Protein AF-A0A7T5E381-F1 (afdb_monomer)

Solvent-accessible surface area (backbone atoms only — not comparable to full-atom values): 17431 Å² total; per-residue (Å²): 130,58,70,53,74,48,52,65,58,54,43,53,50,44,43,72,66,64,37,76,41,67,23,26,22,63,41,64,98,59,86,49,73,69,49,48,51,51,31,52,52,52,51,50,42,52,73,71,49,26,50,56,87,49,67,78,71,73,41,69,38,49,55,35,64,54,72,70,40,77,70,39,21,20,35,43,24,37,29,37,55,45,34,63,93,70,72,76,58,82,55,88,62,28,27,32,54,26,68,84,42,29,14,43,25,55,62,63,59,48,50,58,44,48,49,53,51,46,56,49,52,40,50,47,13,40,73,27,75,47,76,52,57,74,52,69,40,50,87,83,44,56,66,54,62,61,60,48,29,19,45,6,32,54,17,20,70,32,50,73,61,43,47,34,27,88,64,39,11,55,40,49,48,63,36,41,35,40,22,43,50,76,48,72,56,46,64,54,44,75,76,83,58,81,90,67,51,56,31,47,76,62,32,78,55,48,18,42,73,45,83,54,39,66,33,37,79,43,26,60,32,39,55,36,48,64,56,81,62,88,66,78,55,82,86,43,48,86,55,42,86,44,38,35,32,32,64,49,63,46,53,68,58,27,66,52,37,72,74,30,50,49,72,42,87,52,71,61,43,50,61,42,76,76,43,52,55,32,48,25,70,57,44,40,66,57,48,68,69,58,47,57,62,75,41,57,69,23,53,55,62,71,39,48,70,68,54,42,19,40,38,23,42,47,46,53,64,66,68,50,77,79,80,132

Radius of gyration: 20.58 Å; Cα contacts (8 Å, |Δi|>4): 617; chains: 1; bounding box: 48×37×79 Å

Sequence (324 aa):
MNVPPNRQQVTDYALGLGFHRVGIAAVEASPSDTEQTAADHLQQWIKEGYQADMAWMDSPKRQNVRQVLPGVRSIICVALNYYTPHPQPTDPAQGKISRYARGRDYHRVLHKRLKALSDWLEQEAQAAGHPVQVRYYADTGPVQDKFWAQQAGLGWLAKNGNVITRQYGSWVFLGELLTTLELEPDRPHPNHCGTCTRCLDACPTGAITQPYVVDANRCIAYHTIENRADTLPDTIVPHLKNWVAGCDICQEVCPWNIRFAQPTDVAEFQPYPHHLSPSLADLAQISEAEWDERFRASALRRIKPAMWRRNAQAILQNGEPSSP

Secondary structure (DSSP, 8-state):
-PPPPPHHHHHHHHHHTT-SEEEEEE--SS--HHHHHHHHHHHHHHHTTTTTT-GGGG-GGGT-GGGTSTT--EEEEEEEE----PPPP--TTB-EE-GGGSSS-HHHHHHHHHHHHHHHHHHHHHHTT----EEEESSSSSS-HHHHHHHTTS-EE-TTS-EEBTTTBT-EEEEEEEESS--PPPPPPPP--TT--HHHHH-TT--EEETTEE-GGG-HHHHHHT--SSS--TTTGGG-TTEEE---HHHHT-HHHHHH------GGGSPPHHHHS-BHHHHHH--HHHHHHHTTTSGGGGS-HHHHHHHHHHHHHHHSPPP-

Nearest PDB structures (foldseek):
  5d08-assembly2_B  TM=9.065E-01  e=1.158E-26  Bacillus subtilis subsp. subtilis str. 168
  5d0b-assembly2_B  TM=9.169E-01  e=5.629E-26  Bacillus subtilis subsp. subtilis str. 168
  5t8y-assembly2_B  TM=8.896E-01  e=6.028E-25  Bacillus subtilis subsp. subtilis str. 168
  5d6s-assembly5_E  TM=9.001E-01  e=4.927E-23  Streptococcus thermophilus
  8q4h-assembly1_B  TM=4.364E-01  e=9.821E-08  Desulfitobacterium hafniense TCE1

pLDDT: mean 96.05, std 7.42, range [33.69, 98.88]

Structure (mmCIF, N/CA/C/O backbone):
data_AF-A0A7T5E381-F1
#
_entry.id   AF-A0A7T5E381-F1
#
loop_
_atom_site.group_PDB
_atom_site.id
_atom_site.type_symbol
_atom_site.label_atom_id
_atom_site.label_alt_id
_atom_site.label_comp_id
_atom_site.label_asym_id
_atom_site.label_entity_id
_atom_site.label_seq_id
_atom_site.pdbx_PDB_ins_code
_atom_site.Cartn_x
_atom_site.Cartn_y
_atom_site.Cartn_z
_atom_site.occupancy
_atom_site.B_iso_or_equiv
_atom_site.auth_seq_id
_atom_site.auth_comp_id
_atom_site.auth_asym_id
_atom_site.auth_atom_id
_atom_site.pdbx_PDB_model_num
ATOM 1 N N . MET A 1 1 ? -11.343 4.623 39.499 1.00 56.97 1 MET A N 1
ATOM 2 C CA . MET A 1 1 ? -11.477 3.481 38.574 1.00 56.97 1 MET A CA 1
ATOM 3 C C . MET A 1 1 ? -10.692 3.849 37.336 1.00 56.97 1 MET A C 1
ATOM 5 O O . MET A 1 1 ? -10.956 4.915 36.795 1.00 56.97 1 MET A O 1
ATOM 9 N N . ASN A 1 2 ? -9.675 3.066 36.978 1.00 78.25 2 ASN A N 1
ATOM 10 C CA . ASN A 1 2 ? -8.929 3.310 35.746 1.00 78.25 2 ASN A CA 1
ATOM 11 C C . ASN A 1 2 ? -9.885 3.090 34.568 1.00 78.25 2 ASN A C 1
ATOM 13 O O . ASN A 1 2 ? -10.608 2.099 34.542 1.00 78.25 2 ASN A O 1
ATOM 17 N N . VAL A 1 3 ? -9.948 4.056 33.660 1.00 88.88 3 VAL A N 1
ATOM 18 C CA . VAL A 1 3 ? -10.758 3.991 32.438 1.00 88.88 3 VAL A CA 1
ATOM 19 C C . VAL A 1 3 ? -9.860 3.404 31.344 1.00 88.88 3 VAL A C 1
ATOM 21 O O . VAL A 1 3 ? -8.672 3.740 31.338 1.00 88.88 3 VAL A O 1
ATOM 24 N N . PRO A 1 4 ? -10.359 2.525 30.452 1.00 93.69 4 PRO A N 1
ATOM 25 C CA . PRO A 1 4 ? -9.553 2.036 29.334 1.00 93.69 4 PRO A CA 1
ATOM 26 C C . PRO A 1 4 ? -9.059 3.197 28.449 1.00 93.69 4 PRO A C 1
ATOM 28 O O . PRO A 1 4 ? -9.661 4.277 28.473 1.00 93.69 4 PRO A O 1
ATOM 31 N N . PRO A 1 5 ? -7.991 2.990 27.651 1.00 96.38 5 PRO A N 1
ATOM 32 C CA . PRO A 1 5 ? -7.461 4.022 26.767 1.00 96.38 5 PRO A CA 1
ATOM 33 C C . PRO A 1 5 ? -8.536 4.644 25.882 1.00 96.38 5 PRO A C 1
ATOM 35 O O . PRO A 1 5 ? -9.269 3.941 25.188 1.00 96.38 5 PRO A O 1
ATOM 38 N N . ASN A 1 6 ? -8.607 5.973 25.875 1.00 97.62 6 ASN A N 1
ATOM 39 C CA . ASN A 1 6 ? -9.491 6.703 24.973 1.00 97.62 6 ASN A CA 1
ATOM 40 C C . ASN A 1 6 ? -8.816 6.976 23.614 1.00 97.62 6 ASN A C 1
ATOM 42 O O . ASN A 1 6 ? -7.607 6.798 23.444 1.00 97.62 6 ASN A O 1
ATOM 46 N N . ARG A 1 7 ? -9.600 7.473 22.645 1.00 98.06 7 ARG A N 1
ATOM 47 C CA . ARG A 1 7 ? -9.144 7.830 21.287 1.00 98.06 7 ARG A CA 1
ATOM 48 C C . ARG A 1 7 ? -7.857 8.666 21.287 1.00 98.06 7 ARG A C 1
ATOM 50 O O . ARG A 1 7 ? -6.952 8.405 20.492 1.00 98.06 7 ARG A O 1
ATOM 57 N N . GLN A 1 8 ? -7.771 9.675 22.155 1.00 98.38 8 GLN A N 1
ATOM 58 C CA . GLN A 1 8 ? -6.628 10.586 22.206 1.00 98.38 8 GLN A CA 1
ATOM 59 C C . GLN A 1 8 ? -5.357 9.867 22.673 1.00 98.38 8 GLN A C 1
ATOM 61 O O . GLN A 1 8 ? -4.333 9.966 22.006 1.00 98.38 8 GLN A O 1
ATOM 66 N N . GLN A 1 9 ? -5.437 9.069 23.741 1.00 98.50 9 GLN A N 1
ATOM 67 C CA . GLN A 1 9 ? -4.294 8.298 24.248 1.00 98.50 9 GLN A CA 1
ATOM 68 C C . GLN A 1 9 ? -3.768 7.302 23.209 1.00 98.50 9 GLN A C 1
ATOM 70 O O . GLN A 1 9 ? -2.559 7.200 23.013 1.00 98.50 9 GLN A O 1
ATOM 75 N N . VAL A 1 10 ? -4.668 6.606 22.505 1.00 98.69 10 VAL A N 1
ATOM 76 C CA . VAL A 1 10 ? -4.297 5.690 21.413 1.00 98.69 10 VAL A CA 1
ATOM 77 C C . VAL A 1 10 ? -3.589 6.440 20.286 1.00 98.69 10 VAL A C 1
ATOM 79 O O . VAL A 1 10 ? -2.566 5.980 19.776 1.00 98.69 10 VAL A O 1
ATOM 82 N N . THR A 1 11 ? -4.116 7.609 19.914 1.00 98.75 11 THR A N 1
ATOM 83 C CA . THR A 1 11 ? -3.545 8.456 18.861 1.00 98.75 11 THR A CA 1
ATOM 84 C C . THR A 1 11 ? -2.144 8.924 19.239 1.00 98.75 11 THR A C 1
ATOM 86 O O . THR A 1 11 ? -1.210 8.730 18.465 1.00 98.75 11 THR A O 1
ATOM 89 N N . ASP A 1 12 ? -1.977 9.477 20.439 1.00 98.75 12 ASP A N 1
ATOM 90 C CA . ASP A 1 12 ? -0.696 10.005 20.910 1.00 98.75 12 ASP A CA 1
ATOM 91 C C . ASP A 1 12 ? 0.358 8.905 21.038 1.00 98.75 12 ASP A C 1
ATOM 93 O O . ASP A 1 12 ? 1.502 9.100 20.625 1.00 98.75 12 ASP A O 1
ATOM 97 N N . TYR A 1 13 ? -0.026 7.721 21.526 1.00 98.81 13 TYR A N 1
ATOM 98 C CA . TYR A 1 13 ? 0.886 6.584 21.603 1.00 98.81 13 TYR A CA 1
ATOM 99 C C . TYR A 1 13 ? 1.333 6.118 20.212 1.00 98.81 13 TYR A C 1
ATOM 101 O O . TYR A 1 13 ? 2.526 5.948 19.963 1.00 98.81 13 TYR A O 1
ATOM 109 N N . ALA A 1 14 ? 0.398 5.968 19.269 1.00 98.81 14 ALA A N 1
ATOM 110 C CA . ALA A 1 14 ? 0.718 5.576 17.898 1.00 98.81 14 ALA A CA 1
ATOM 111 C C . ALA A 1 14 ? 1.602 6.619 17.181 1.00 98.81 14 ALA A C 1
ATOM 113 O O . ALA A 1 14 ? 2.567 6.248 16.506 1.00 98.81 14 ALA A O 1
ATOM 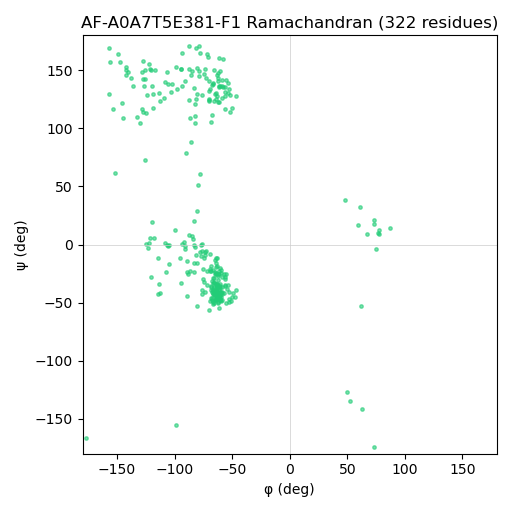114 N N . LEU A 1 15 ? 1.345 7.916 17.369 1.00 98.69 15 LEU A N 1
ATOM 115 C CA . LEU A 1 15 ? 2.224 8.979 16.868 1.00 98.69 15 LEU A CA 1
ATOM 116 C C . LEU A 1 15 ? 3.610 8.927 17.534 1.00 98.69 15 LEU A C 1
ATOM 118 O O . LEU A 1 15 ? 4.621 9.071 16.850 1.00 98.69 15 LEU A O 1
ATOM 122 N N . GLY A 1 16 ? 3.677 8.636 18.836 1.00 98.62 16 GLY A N 1
ATOM 123 C CA . GLY A 1 16 ? 4.927 8.430 19.578 1.00 98.62 16 GLY A CA 1
ATOM 124 C C . GLY A 1 16 ? 5.756 7.236 19.086 1.00 98.62 16 GLY A C 1
ATOM 125 O O . GLY A 1 16 ? 6.982 7.261 19.165 1.00 98.62 16 GLY A O 1
ATOM 126 N N . LEU A 1 17 ? 5.115 6.222 18.494 1.00 98.56 17 LEU A N 1
ATOM 127 C CA . LEU A 1 17 ? 5.781 5.115 17.789 1.00 98.56 17 LEU A CA 1
ATOM 128 C C . LEU A 1 17 ? 6.287 5.501 16.385 1.00 98.56 17 LEU A C 1
ATOM 130 O O . LEU A 1 17 ? 6.866 4.671 15.675 1.00 98.56 17 LEU A O 1
ATOM 134 N N . GLY A 1 18 ? 6.069 6.750 15.973 1.00 98.19 18 GLY A N 1
ATOM 135 C CA . GLY A 1 18 ? 6.539 7.322 14.719 1.00 98.19 18 GLY A CA 1
ATOM 136 C C . GLY A 1 18 ? 5.609 7.098 13.530 1.00 98.19 18 GLY A C 1
ATOM 137 O O . GLY A 1 18 ? 6.066 7.251 12.400 1.00 98.19 18 GLY A O 1
ATOM 138 N N . PHE A 1 19 ? 4.349 6.685 13.726 1.00 98.62 19 PHE A N 1
ATOM 139 C CA . PHE A 1 19 ? 3.364 6.737 12.640 1.00 98.62 19 PHE A CA 1
ATOM 140 C C . PHE A 1 19 ? 3.074 8.196 12.274 1.00 98.62 19 PHE A C 1
ATOM 142 O O . PHE A 1 19 ? 2.939 9.046 13.148 1.00 98.62 19 PHE A O 1
ATOM 149 N N . HIS A 1 20 ? 2.958 8.503 10.982 1.00 98.38 20 HIS A N 1
ATOM 150 C CA . HIS A 1 20 ? 2.709 9.878 10.528 1.00 98.38 20 HIS A CA 1
ATOM 151 C C . HIS A 1 20 ? 1.237 10.256 10.576 1.00 98.38 20 HIS A C 1
ATOM 153 O O . HIS A 1 20 ? 0.903 11.440 10.597 1.00 98.38 20 HIS A O 1
ATOM 159 N N . ARG A 1 21 ? 0.356 9.255 10.525 1.00 98.12 21 ARG A N 1
ATOM 160 C CA . ARG A 1 21 ? -1.094 9.407 10.614 1.00 98.12 21 ARG A CA 1
ATOM 161 C C . ARG A 1 21 ? -1.690 8.263 11.409 1.00 98.12 21 ARG A C 1
ATOM 163 O O . ARG A 1 21 ? -1.235 7.128 11.298 1.00 98.12 21 ARG A O 1
ATOM 170 N N . VAL A 1 22 ? -2.747 8.591 12.133 1.00 98.75 22 VAL A N 1
ATOM 171 C CA . VAL A 1 22 ? -3.587 7.659 12.876 1.00 98.75 22 VAL A CA 1
ATOM 172 C C . VAL A 1 22 ? -5.023 8.098 12.648 1.00 98.75 22 VAL A C 1
ATOM 174 O O . VAL A 1 22 ? -5.294 9.299 12.568 1.00 98.75 22 VAL A O 1
ATOM 177 N N . GLY A 1 23 ? -5.918 7.136 12.531 1.00 98.56 23 GLY A N 1
ATOM 178 C CA . GLY A 1 23 ? -7.346 7.375 12.521 1.00 98.56 23 GLY A CA 1
ATOM 179 C C . GLY A 1 23 ? -8.088 6.130 12.964 1.00 98.56 23 GLY A C 1
ATOM 180 O O . GLY A 1 23 ? -7.558 5.021 12.882 1.00 98.56 23 GLY A O 1
ATOM 181 N N . ILE A 1 24 ? -9.306 6.306 13.451 1.00 98.88 24 ILE A N 1
ATOM 182 C CA . ILE A 1 24 ? -10.087 5.227 14.052 1.00 98.88 24 ILE A CA 1
ATOM 183 C C . ILE A 1 24 ? -11.423 5.102 13.328 1.00 98.88 24 ILE A C 1
ATOM 185 O O . ILE A 1 24 ? -12.150 6.077 13.175 1.00 98.88 24 ILE A O 1
ATOM 189 N N . ALA A 1 25 ? -11.759 3.890 12.894 1.00 98.56 25 ALA A N 1
ATOM 190 C CA . ALA A 1 25 ? -13.086 3.551 12.396 1.00 98.56 25 ALA A CA 1
ATOM 191 C C . ALA A 1 25 ? -13.831 2.703 13.434 1.00 98.56 25 ALA A C 1
ATOM 193 O O . ALA A 1 25 ? -13.249 1.789 14.021 1.00 98.56 25 ALA A O 1
ATOM 194 N N . ALA A 1 26 ? -15.118 2.986 13.629 1.00 98.19 26 ALA A N 1
ATOM 195 C CA . ALA A 1 26 ? -16.002 2.144 14.429 1.00 98.19 26 ALA A CA 1
ATOM 196 C C . ALA A 1 26 ? -16.459 0.922 13.618 1.00 98.19 26 ALA A C 1
ATOM 198 O O . ALA A 1 26 ? -16.610 0.992 12.396 1.00 98.19 26 ALA A O 1
ATOM 199 N N . VAL A 1 27 ? -16.700 -0.191 14.311 1.00 98.25 27 VAL A N 1
ATOM 200 C CA . VAL A 1 27 ? -17.270 -1.414 13.742 1.00 98.25 27 VAL A CA 1
ATOM 201 C C . VAL A 1 27 ? -18.479 -1.834 14.567 1.00 98.25 27 VAL A C 1
ATOM 203 O O . VAL A 1 27 ? -18.368 -2.222 15.730 1.00 98.25 27 VAL A O 1
ATOM 206 N N . GLU A 1 28 ? -19.651 -1.779 13.941 1.00 97.50 28 GLU A N 1
ATOM 207 C CA . GLU A 1 28 ? -20.902 -2.180 14.583 1.00 97.50 28 GLU A CA 1
ATOM 208 C C . GLU A 1 28 ? -21.085 -3.700 14.618 1.00 97.50 28 GLU A C 1
ATOM 210 O O . GLU A 1 28 ? -20.349 -4.448 13.978 1.00 97.50 28 GLU A O 1
ATOM 215 N N . ALA A 1 29 ? -22.090 -4.197 15.343 1.00 95.50 29 ALA A N 1
ATOM 216 C CA . ALA A 1 29 ? -22.357 -5.639 15.413 1.00 95.50 29 ALA A CA 1
ATOM 217 C C . ALA A 1 29 ? -22.676 -6.258 14.034 1.00 95.50 29 ALA A C 1
ATOM 219 O O . ALA A 1 29 ? -22.248 -7.377 13.747 1.00 95.50 29 ALA A O 1
ATO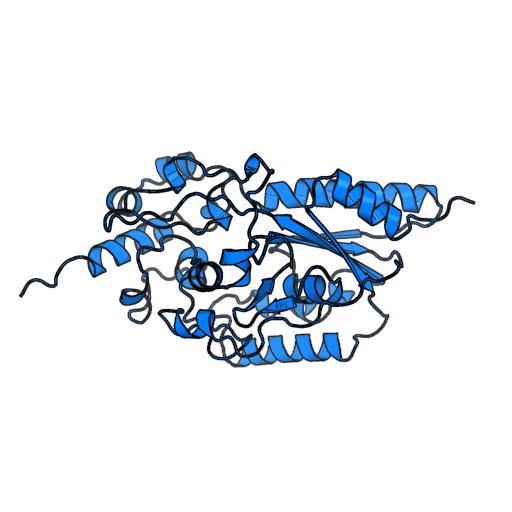M 220 N N . SER A 1 30 ? -23.344 -5.497 13.165 1.00 96.06 30 SER A N 1
ATOM 221 C CA . SER A 1 30 ? -23.670 -5.874 11.785 1.00 96.06 30 SER A CA 1
ATOM 222 C C . SER A 1 30 ? -22.987 -4.929 10.791 1.00 96.06 30 SER A C 1
ATOM 224 O O . SER A 1 30 ? -22.781 -3.765 11.140 1.00 96.06 30 SER A O 1
ATOM 226 N N . PRO A 1 31 ? -22.635 -5.395 9.574 1.00 96.75 31 PRO A N 1
ATOM 227 C CA . PRO A 1 31 ? -22.075 -4.533 8.536 1.00 96.75 31 PRO A CA 1
ATOM 228 C C . PRO A 1 31 ? -22.993 -3.351 8.215 1.00 96.75 31 PRO A C 1
ATOM 230 O O . PRO A 1 31 ? -24.202 -3.520 8.069 1.00 96.75 31 PRO A O 1
ATOM 233 N N . SER A 1 32 ? -22.405 -2.165 8.093 1.00 96.69 32 SER A N 1
ATOM 234 C CA . SER A 1 32 ? -23.074 -0.980 7.550 1.00 96.69 32 SER A CA 1
ATOM 235 C C . SER A 1 32 ? -23.287 -1.085 6.034 1.00 96.69 32 SER A C 1
ATOM 237 O O . SER A 1 32 ? -22.602 -1.853 5.355 1.00 96.69 32 SER A O 1
ATOM 239 N N . ASP A 1 33 ? -24.161 -0.244 5.472 1.00 97.69 33 ASP A N 1
ATOM 240 C CA . ASP A 1 33 ? -24.369 -0.153 4.015 1.00 97.69 33 ASP A CA 1
ATOM 241 C C . ASP A 1 33 ? -23.064 0.144 3.255 1.00 97.69 33 ASP A C 1
ATOM 243 O O . ASP A 1 33 ? -22.826 -0.371 2.161 1.00 97.69 33 ASP A O 1
ATOM 247 N N . THR A 1 34 ? -22.178 0.944 3.856 1.00 96.50 34 THR A N 1
ATOM 248 C CA . THR A 1 34 ? -20.857 1.273 3.303 1.00 96.50 34 THR A CA 1
ATOM 249 C C . THR A 1 34 ? -19.929 0.057 3.276 1.00 96.50 34 THR A C 1
ATOM 251 O O . THR A 1 34 ? -19.222 -0.149 2.289 1.00 96.50 34 THR A O 1
ATOM 254 N N . GLU A 1 35 ? -19.934 -0.766 4.331 1.00 97.75 35 GLU A N 1
ATOM 255 C CA . GLU A 1 35 ? -19.189 -2.034 4.361 1.00 97.75 35 GLU A CA 1
ATOM 256 C C . GLU A 1 35 ? -19.743 -3.027 3.332 1.00 97.75 35 GLU A C 1
ATOM 258 O O . GLU A 1 35 ? -18.963 -3.639 2.602 1.00 97.75 35 GLU A O 1
ATOM 263 N N . GLN A 1 36 ? -21.071 -3.147 3.224 1.00 97.69 36 GLN A N 1
ATOM 264 C CA . GLN A 1 36 ? -21.710 -4.035 2.251 1.00 97.69 36 GLN A CA 1
ATOM 265 C C . GLN A 1 36 ? -21.394 -3.606 0.814 1.00 97.69 36 GLN A C 1
ATOM 267 O O . GLN A 1 36 ? -20.976 -4.429 0.008 1.00 97.69 36 GLN A O 1
ATOM 272 N N . THR A 1 37 ? -21.467 -2.305 0.518 1.00 97.62 37 THR A N 1
ATOM 273 C CA . THR A 1 37 ? -21.089 -1.757 -0.794 1.00 97.62 37 THR A CA 1
ATOM 274 C C . THR A 1 37 ? -19.629 -2.075 -1.139 1.00 97.62 37 THR A C 1
ATOM 276 O O . THR A 1 37 ? -19.314 -2.427 -2.275 1.00 97.62 37 THR A O 1
ATOM 279 N N . ALA A 1 38 ? -18.711 -1.980 -0.169 1.00 97.00 38 ALA A N 1
ATOM 280 C CA . ALA A 1 38 ? -17.309 -2.336 -0.386 1.00 97.00 38 ALA A CA 1
ATOM 281 C C . ALA A 1 38 ? -17.117 -3.841 -0.641 1.00 97.00 38 ALA A C 1
ATOM 283 O O . ALA A 1 38 ? -16.319 -4.217 -1.503 1.00 97.00 38 ALA A O 1
ATOM 284 N N . ALA A 1 39 ? -17.855 -4.701 0.068 1.00 97.50 39 ALA A N 1
ATOM 285 C CA . ALA A 1 39 ? -17.866 -6.138 -0.191 1.00 97.50 39 ALA A CA 1
ATOM 286 C C . ALA A 1 39 ? -18.406 -6.454 -1.597 1.00 97.50 39 ALA A C 1
ATOM 288 O O . ALA A 1 39 ? -17.774 -7.217 -2.328 1.00 97.50 39 ALA A O 1
ATOM 289 N N . ASP A 1 40 ? -19.497 -5.811 -2.013 1.00 97.75 40 ASP A N 1
ATOM 290 C CA . ASP A 1 40 ? -20.102 -5.995 -3.335 1.00 97.75 40 ASP A CA 1
ATOM 291 C C . ASP A 1 40 ? -19.151 -5.547 -4.456 1.00 97.75 40 ASP A C 1
ATOM 293 O O . ASP A 1 40 ? -18.985 -6.252 -5.452 1.00 97.75 40 ASP A O 1
ATOM 297 N N . HIS A 1 41 ? -18.451 -4.419 -4.279 1.00 97.44 41 HIS A N 1
ATOM 298 C CA . HIS A 1 41 ? -17.416 -3.975 -5.216 1.00 97.44 41 HIS A CA 1
ATOM 299 C C . HIS A 1 41 ? -16.267 -4.982 -5.338 1.00 97.44 41 HIS A C 1
ATOM 301 O O . HIS A 1 41 ? -15.824 -5.261 -6.452 1.00 97.44 41 HIS A O 1
ATOM 307 N N . LEU A 1 42 ? -15.791 -5.545 -4.220 1.00 97.62 42 LEU A N 1
ATOM 308 C CA . LEU A 1 42 ? -14.760 -6.586 -4.242 1.00 97.62 42 LEU A CA 1
ATOM 309 C C . LEU A 1 42 ? -15.252 -7.831 -4.991 1.00 97.62 42 LEU A C 1
ATOM 311 O O . LEU A 1 42 ? -14.526 -8.371 -5.822 1.00 97.62 42 LEU A O 1
ATOM 315 N N . GLN A 1 43 ? -16.481 -8.273 -4.729 1.00 97.81 43 GLN A N 1
ATOM 316 C CA . GLN A 1 43 ? -17.067 -9.433 -5.403 1.00 97.81 43 GLN A CA 1
ATOM 317 C C . GLN A 1 43 ? -17.246 -9.201 -6.904 1.00 97.81 43 GLN A C 1
ATOM 319 O O . GLN A 1 43 ? -16.911 -10.073 -7.704 1.00 97.81 43 GLN A O 1
ATOM 324 N N . GLN A 1 44 ? -17.702 -8.014 -7.305 1.00 98.12 44 GLN A N 1
ATOM 325 C CA . GLN A 1 44 ? -17.812 -7.659 -8.716 1.00 98.12 44 GLN A CA 1
ATOM 326 C C . GLN A 1 44 ? -16.438 -7.626 -9.398 1.00 98.12 44 GLN A C 1
ATOM 328 O O . GLN A 1 44 ? -16.279 -8.182 -10.481 1.00 98.12 44 GLN A O 1
ATOM 333 N N . TRP A 1 45 ? -15.430 -7.048 -8.742 1.00 98.25 45 TRP A N 1
ATOM 334 C CA . TRP A 1 45 ? -14.053 -7.020 -9.236 1.00 98.25 45 TRP A CA 1
ATOM 335 C C . TRP A 1 45 ? -13.474 -8.431 -9.439 1.00 98.25 45 TRP A C 1
ATOM 337 O O . TRP A 1 45 ? -12.847 -8.700 -10.463 1.00 98.25 45 TRP A O 1
ATOM 347 N N . ILE A 1 46 ? -13.751 -9.352 -8.508 1.00 98.19 46 ILE A N 1
ATOM 348 C CA . ILE A 1 46 ? -13.360 -10.768 -8.611 1.00 98.19 46 ILE A CA 1
ATOM 349 C C . ILE A 1 46 ? -14.096 -11.473 -9.758 1.00 98.19 46 ILE A C 1
ATOM 351 O O . ILE A 1 46 ? -13.498 -12.243 -10.513 1.00 98.19 46 ILE A O 1
ATOM 355 N N . LYS A 1 47 ? -15.397 -11.204 -9.911 1.00 98.12 47 LYS A N 1
ATOM 356 C CA . LYS A 1 47 ? -16.238 -11.767 -10.977 1.00 98.12 47 LYS A CA 1
ATOM 357 C C . LYS A 1 47 ? -15.786 -11.327 -12.371 1.00 98.12 47 LYS A C 1
ATOM 359 O O . LYS A 1 47 ? -15.892 -12.105 -13.313 1.00 98.12 47 LYS A O 1
ATOM 364 N N . GLU A 1 48 ? -15.279 -10.104 -12.499 1.00 98.31 48 GLU A N 1
ATOM 365 C CA . GLU A 1 48 ? -14.678 -9.587 -13.736 1.00 98.31 48 GLU A CA 1
ATOM 366 C C . GLU A 1 48 ? -13.286 -10.181 -14.021 1.00 98.31 48 GLU A C 1
ATOM 368 O O . GLU A 1 48 ? -12.732 -9.959 -15.095 1.00 98.31 48 GLU A O 1
ATOM 373 N N . GLY A 1 49 ? -12.721 -10.965 -13.096 1.00 98.31 49 GLY A N 1
ATOM 374 C CA . GLY A 1 49 ? -11.406 -11.587 -13.249 1.00 98.31 49 GLY A CA 1
ATOM 375 C C . GLY A 1 49 ? -10.241 -10.622 -13.030 1.00 98.31 49 GLY A C 1
ATOM 376 O O . GLY A 1 49 ? -9.091 -10.977 -13.292 1.00 98.31 49 GLY A O 1
ATOM 377 N N . TYR A 1 50 ? -10.497 -9.406 -12.540 1.00 98.62 50 TYR A N 1
ATOM 378 C CA . TYR A 1 50 ? -9.487 -8.354 -12.394 1.00 98.62 50 TYR A CA 1
ATOM 379 C C . TYR A 1 50 ? -8.439 -8.622 -11.311 1.00 98.62 50 TYR A C 1
ATOM 381 O O . TYR A 1 50 ? -7.442 -7.909 -11.242 1.00 98.62 50 TYR A O 1
ATOM 389 N N . GLN A 1 51 ? -8.618 -9.659 -10.497 1.00 98.19 51 GLN A N 1
ATOM 390 C CA . GLN A 1 51 ? -7.644 -10.174 -9.536 1.00 98.19 51 GLN A CA 1
ATOM 391 C C . GLN A 1 51 ? -6.489 -10.952 -10.163 1.00 98.19 51 GLN A C 1
ATOM 393 O O . GLN A 1 51 ? -5.518 -11.228 -9.457 1.00 98.19 51 GLN A O 1
ATOM 398 N N . ALA A 1 52 ? -6.575 -11.298 -11.452 1.00 97.38 52 ALA A N 1
ATOM 399 C CA . ALA A 1 52 ? -5.617 -12.182 -12.109 1.00 97.38 52 ALA A CA 1
ATOM 400 C C . ALA A 1 52 ? -5.409 -13.471 -11.279 1.00 97.38 52 ALA A C 1
ATOM 402 O O . ALA A 1 52 ? -6.386 -14.096 -10.866 1.00 97.38 52 ALA A O 1
ATOM 403 N N . ASP A 1 53 ? -4.168 -13.839 -10.949 1.00 95.44 53 ASP A N 1
ATOM 404 C CA . ASP A 1 53 ? -3.868 -15.068 -10.197 1.00 95.44 53 ASP A CA 1
ATOM 405 C C . ASP A 1 53 ? -3.920 -14.888 -8.666 1.00 95.44 53 ASP A C 1
ATOM 407 O O . ASP A 1 53 ? -3.538 -15.784 -7.906 1.00 95.44 53 ASP A O 1
ATOM 411 N N . MET A 1 54 ? -4.378 -13.731 -8.171 1.00 96.50 54 MET A N 1
ATOM 412 C CA . MET A 1 54 ? -4.425 -13.418 -6.737 1.00 96.50 54 MET A CA 1
ATOM 413 C C . MET A 1 54 ? -5.611 -14.098 -6.034 1.00 96.50 54 MET A C 1
ATOM 415 O O . MET A 1 54 ? -6.467 -13.438 -5.446 1.00 96.50 54 MET A O 1
ATOM 419 N N . ALA A 1 55 ? -5.654 -15.433 -6.050 1.00 95.12 55 ALA A N 1
ATOM 420 C CA . ALA A 1 55 ? -6.755 -16.239 -5.508 1.00 95.12 55 ALA A CA 1
ATOM 421 C C . ALA A 1 55 ? -7.077 -15.945 -4.027 1.00 95.12 55 ALA A C 1
ATOM 423 O O . ALA A 1 55 ? -8.210 -16.109 -3.582 1.00 95.12 55 ALA A O 1
ATOM 424 N N . TRP A 1 56 ? -6.107 -15.446 -3.253 1.00 94.50 56 TRP A N 1
ATOM 425 C CA . TRP A 1 56 ? -6.324 -15.037 -1.861 1.00 94.50 56 TRP A CA 1
ATOM 426 C C . TRP A 1 56 ? -7.284 -13.846 -1.699 1.00 94.50 56 TRP A C 1
ATOM 428 O O . TRP A 1 56 ? -7.710 -13.563 -0.574 1.00 94.50 56 TRP A O 1
ATOM 438 N N . MET A 1 57 ? -7.604 -13.127 -2.781 1.00 95.88 57 MET A N 1
ATOM 439 C CA . MET A 1 57 ? -8.575 -12.029 -2.778 1.00 95.88 57 MET A CA 1
ATOM 440 C C . MET A 1 57 ? -10.012 -12.512 -2.550 1.00 95.88 57 MET A C 1
ATOM 442 O O . MET A 1 57 ? -10.811 -11.751 -2.015 1.00 95.88 57 MET A O 1
ATOM 446 N N . ASP A 1 58 ? -10.310 -13.780 -2.846 1.00 94.06 58 ASP A N 1
ATOM 447 C CA . ASP A 1 58 ? -11.646 -14.375 -2.688 1.00 94.06 58 ASP A CA 1
ATOM 448 C C . ASP A 1 58 ? -11.936 -14.898 -1.267 1.00 94.06 58 ASP A C 1
ATOM 450 O O . ASP A 1 58 ? -12.948 -15.532 -0.984 1.00 94.06 58 ASP A O 1
ATOM 454 N N . SER A 1 59 ? -11.045 -14.629 -0.311 1.00 94.56 59 SER A N 1
ATOM 455 C CA . SER A 1 59 ? -11.267 -15.027 1.079 1.00 94.56 59 SER A CA 1
ATOM 456 C C . SER A 1 59 ? -12.503 -14.327 1.675 1.00 94.56 59 SER A C 1
ATOM 458 O O . SER A 1 59 ? -12.532 -13.093 1.705 1.00 94.56 59 SER A O 1
ATOM 460 N N . PRO A 1 60 ? -13.469 -15.054 2.278 1.00 92.19 60 PRO A N 1
ATOM 461 C CA . PRO A 1 60 ? -14.639 -14.452 2.932 1.00 92.19 60 PRO A CA 1
ATOM 462 C C . PRO A 1 60 ? -14.283 -13.439 4.029 1.00 92.19 60 PRO A C 1
ATOM 464 O O . PRO A 1 60 ? -15.001 -12.466 4.258 1.00 92.19 60 PRO A O 1
ATOM 467 N N . LYS A 1 61 ? -13.116 -13.607 4.666 1.00 96.12 61 LYS A N 1
ATOM 468 C CA . LYS A 1 61 ? -12.596 -12.675 5.677 1.00 96.12 61 LYS A CA 1
ATOM 469 C C . LYS A 1 61 ? -12.336 -11.269 5.125 1.00 96.12 61 LYS A C 1
ATOM 471 O O . LYS A 1 61 ? -12.418 -10.314 5.890 1.00 96.12 61 LYS A O 1
ATOM 476 N N . ARG A 1 62 ? -12.081 -11.136 3.817 1.00 96.12 62 ARG A N 1
ATOM 477 C CA . ARG A 1 62 ? -11.919 -9.839 3.135 1.00 96.12 62 ARG A CA 1
ATOM 478 C C . ARG A 1 62 ? -13.227 -9.082 2.981 1.00 96.12 62 ARG A C 1
ATOM 480 O O . ARG A 1 62 ? -13.207 -7.862 2.867 1.00 96.12 62 ARG A O 1
ATOM 487 N N . GLN A 1 63 ? -14.354 -9.782 3.022 1.00 94.88 63 GLN A N 1
ATOM 488 C CA . GLN A 1 63 ? -15.680 -9.180 2.908 1.00 94.88 63 GLN A CA 1
ATOM 489 C C . GLN A 1 63 ? -16.232 -8.751 4.271 1.00 94.88 63 GLN A C 1
ATOM 491 O O . GLN A 1 63 ? -17.057 -7.848 4.342 1.00 94.88 63 GLN A O 1
ATOM 496 N N . ASN A 1 64 ? -15.783 -9.379 5.364 1.00 96.56 64 ASN A N 1
ATOM 497 C CA . ASN A 1 64 ? -16.299 -9.088 6.695 1.00 96.56 64 ASN A CA 1
ATOM 498 C C . ASN A 1 64 ? -15.215 -9.182 7.776 1.00 96.56 64 ASN A C 1
ATOM 500 O O . ASN A 1 64 ? -14.811 -10.270 8.197 1.00 96.56 64 ASN A O 1
ATOM 504 N N . VAL A 1 65 ? -14.824 -8.020 8.306 1.00 96.94 65 VAL A N 1
ATOM 505 C CA . VAL A 1 65 ? -13.790 -7.890 9.342 1.00 96.94 65 VAL A CA 1
ATOM 506 C C . VAL A 1 65 ? -14.144 -8.607 10.655 1.00 96.94 65 VAL A C 1
ATOM 508 O O . VAL A 1 65 ? -13.255 -9.035 11.390 1.00 96.94 65 VAL A O 1
ATOM 511 N N . ARG A 1 66 ? -15.435 -8.856 10.917 1.00 97.69 66 ARG A N 1
ATOM 512 C CA . ARG A 1 66 ? -15.909 -9.616 12.090 1.00 97.69 66 ARG A CA 1
ATOM 513 C C . ARG A 1 66 ? -15.501 -11.091 12.033 1.00 97.69 66 ARG A C 1
ATOM 515 O O . ARG A 1 66 ? -15.403 -11.739 13.069 1.00 97.69 66 ARG A O 1
ATOM 522 N N . GLN A 1 67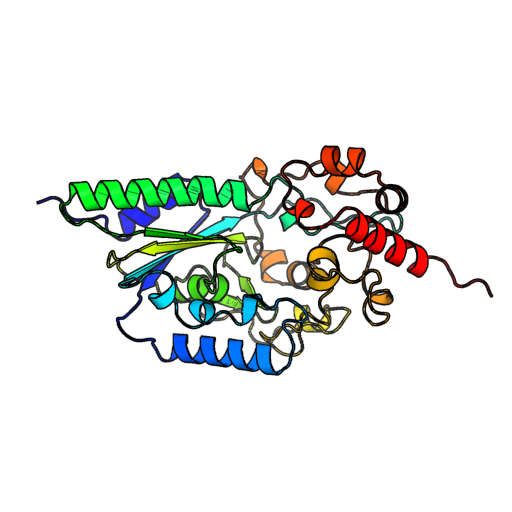 ? -15.207 -11.623 10.841 1.00 97.31 67 GLN A N 1
ATOM 523 C CA . GLN A 1 67 ? -14.617 -12.960 10.680 1.00 97.31 67 GLN A CA 1
ATOM 524 C C . GLN A 1 67 ? -13.097 -12.971 10.910 1.00 97.31 67 GLN A C 1
ATOM 526 O O . GLN A 1 67 ? -12.493 -14.036 11.074 1.00 97.31 67 GLN A O 1
ATOM 531 N N . VAL A 1 68 ? -12.458 -11.797 10.899 1.00 97.44 68 VAL A N 1
ATOM 532 C CA . VAL A 1 68 ? -11.041 -11.638 11.236 1.00 97.44 68 VAL A CA 1
ATOM 533 C C . VAL A 1 68 ? -10.889 -11.611 12.748 1.00 97.44 68 VAL A C 1
ATOM 535 O O . VAL A 1 68 ? -10.139 -12.424 13.283 1.00 97.44 68 VAL A O 1
ATOM 538 N N . LEU A 1 69 ? -11.635 -10.747 13.436 1.00 98.12 69 LEU A N 1
ATOM 539 C CA . LEU A 1 69 ? -11.683 -10.677 14.895 1.00 98.12 69 LEU A CA 1
ATOM 540 C C . LEU A 1 69 ? -13.149 -10.686 15.365 1.00 98.12 69 LEU A C 1
ATOM 542 O O . LEU A 1 69 ? -13.830 -9.666 15.242 1.00 98.12 69 LEU A O 1
ATOM 546 N N . PRO A 1 70 ? -13.651 -11.815 15.900 1.00 97.50 70 PRO A N 1
ATOM 547 C CA . PRO A 1 70 ? -14.978 -11.862 16.503 1.00 97.50 70 PRO A CA 1
ATOM 548 C C . PRO A 1 70 ? -15.117 -10.822 17.621 1.00 97.50 70 PRO A C 1
ATOM 550 O O . PRO A 1 70 ? -14.255 -10.728 18.490 1.00 97.50 70 PRO A O 1
ATOM 553 N N . GLY A 1 71 ? -16.198 -10.040 17.594 1.00 97.62 71 GLY A N 1
ATOM 554 C CA . GLY A 1 71 ? -16.444 -8.983 18.580 1.00 97.62 71 GLY A CA 1
ATOM 555 C C . GLY A 1 71 ? -15.636 -7.697 18.374 1.00 97.62 71 GLY A C 1
ATOM 556 O O . GLY A 1 71 ? -15.605 -6.870 19.278 1.00 97.62 71 GLY A O 1
ATOM 557 N N . VAL A 1 72 ? -14.980 -7.514 17.221 1.00 98.62 72 VAL A N 1
ATOM 558 C CA . VAL A 1 72 ? -14.320 -6.245 16.869 1.00 98.62 72 VAL A CA 1
ATOM 559 C C . VAL A 1 72 ? -15.288 -5.061 17.007 1.00 98.62 72 VAL A C 1
ATOM 561 O O . VAL A 1 72 ? -16.435 -5.135 16.565 1.00 98.62 72 VAL A O 1
ATOM 564 N N . ARG A 1 73 ? -14.814 -3.981 17.635 1.00 98.56 73 ARG A N 1
ATOM 565 C CA . ARG A 1 73 ? -15.561 -2.734 17.873 1.00 98.56 73 ARG A CA 1
ATOM 566 C C . ARG A 1 73 ? -14.887 -1.521 17.246 1.00 98.56 73 ARG A C 1
ATOM 568 O O . ARG A 1 73 ? -15.577 -0.582 16.867 1.00 98.56 73 ARG A O 1
ATOM 575 N N . SER A 1 74 ? -13.564 -1.559 17.089 1.00 98.81 74 SER A N 1
ATOM 576 C CA . SER A 1 74 ? -12.806 -0.480 16.456 1.00 98.81 74 SER A CA 1
ATOM 577 C C . SER A 1 74 ? -11.670 -1.013 15.594 1.00 98.81 74 SER A C 1
ATOM 579 O O . SER A 1 74 ? -11.103 -2.077 15.862 1.00 98.81 74 SER A O 1
ATOM 581 N N . ILE A 1 75 ? -11.305 -0.235 14.577 1.00 98.81 75 ILE A N 1
ATOM 582 C CA . ILE A 1 75 ? -10.117 -0.449 13.752 1.00 98.81 75 ILE A CA 1
ATOM 583 C C . ILE A 1 75 ? -9.286 0.826 13.787 1.00 98.81 75 ILE A C 1
ATOM 585 O O . ILE A 1 75 ? -9.693 1.866 13.269 1.00 98.81 75 ILE A O 1
ATOM 589 N N . ILE A 1 76 ? -8.108 0.734 14.395 1.00 98.88 76 ILE A N 1
ATOM 590 C CA . ILE A 1 76 ? -7.113 1.801 14.417 1.00 98.88 76 ILE A CA 1
ATOM 591 C C . ILE A 1 76 ? -6.269 1.650 13.153 1.00 98.88 76 ILE A C 1
ATOM 593 O O . ILE A 1 76 ? -5.495 0.704 13.021 1.00 98.88 76 ILE A O 1
ATOM 597 N N . CYS A 1 77 ? -6.439 2.569 12.212 1.00 98.88 77 CYS A N 1
ATOM 598 C CA . CYS A 1 77 ? -5.662 2.633 10.983 1.00 98.88 77 CYS A CA 1
ATOM 599 C C . CYS A 1 77 ? -4.481 3.582 11.177 1.00 98.88 77 CYS A C 1
ATOM 601 O O . CYS A 1 77 ? -4.626 4.683 11.712 1.00 98.88 77 CYS A O 1
ATOM 603 N N . VAL A 1 78 ? -3.311 3.184 10.698 1.00 98.88 78 VAL A N 1
ATOM 604 C CA . VAL A 1 78 ? -2.087 3.981 10.760 1.00 98.88 78 VAL A CA 1
ATOM 605 C C . VAL A 1 78 ? -1.485 4.134 9.372 1.00 98.88 78 VAL A C 1
ATOM 607 O O . VAL A 1 78 ? -1.632 3.262 8.516 1.00 98.88 78 VAL A O 1
ATOM 610 N N . ALA A 1 79 ? -0.798 5.251 9.144 1.00 98.62 79 ALA A N 1
ATOM 611 C CA . ALA A 1 79 ? -0.053 5.475 7.913 1.00 98.62 79 ALA A CA 1
ATOM 612 C C . ALA A 1 79 ? 1.391 5.879 8.199 1.00 98.62 79 ALA A C 1
ATOM 614 O O . ALA A 1 79 ? 1.663 6.660 9.118 1.00 98.62 79 ALA A O 1
ATOM 615 N N . LEU A 1 80 ? 2.304 5.383 7.366 1.00 98.44 80 LEU A N 1
ATOM 616 C CA . LEU A 1 80 ? 3.720 5.711 7.434 1.00 98.44 80 LEU A CA 1
ATOM 617 C C . LEU A 1 80 ? 4.240 6.175 6.073 1.00 98.44 80 LEU A C 1
ATOM 619 O O . LEU A 1 80 ? 4.233 5.418 5.107 1.00 98.44 80 LEU A O 1
ATOM 623 N N . ASN A 1 81 ? 4.680 7.427 5.998 1.00 98.44 81 ASN A N 1
ATOM 624 C CA . ASN A 1 81 ? 5.239 8.041 4.804 1.00 98.44 81 ASN A CA 1
ATOM 625 C C . ASN A 1 81 ? 6.538 7.339 4.385 1.00 98.44 81 ASN A C 1
ATOM 627 O O . ASN A 1 81 ? 7.449 7.178 5.198 1.00 98.44 81 ASN A O 1
ATOM 631 N N . TYR A 1 82 ? 6.642 6.980 3.108 1.00 98.44 82 TYR A N 1
ATOM 632 C CA . TYR A 1 82 ? 7.834 6.365 2.516 1.00 98.44 82 TYR A CA 1
ATOM 633 C C . TYR A 1 82 ? 8.427 7.168 1.358 1.00 98.44 82 TYR A C 1
ATOM 635 O O . TYR A 1 82 ? 9.358 6.704 0.698 1.00 98.44 82 TYR A O 1
ATOM 643 N N . TYR A 1 83 ? 7.903 8.363 1.076 1.00 98.50 83 TYR A N 1
ATOM 644 C CA . TYR A 1 83 ? 8.389 9.154 -0.042 1.00 98.50 83 TYR A CA 1
ATOM 645 C C . TYR A 1 83 ? 9.863 9.517 0.137 1.00 98.50 83 TYR A C 1
ATOM 647 O O . TYR A 1 83 ? 10.255 10.179 1.095 1.00 98.50 83 TYR A O 1
ATOM 655 N N . THR A 1 84 ? 10.683 9.132 -0.834 1.00 97.00 84 THR A N 1
ATOM 656 C CA . THR A 1 84 ? 12.086 9.536 -0.919 1.00 97.00 84 THR A CA 1
ATOM 657 C C . THR A 1 84 ? 12.277 10.319 -2.217 1.00 97.00 84 THR A C 1
ATOM 659 O O . THR A 1 84 ? 11.857 9.833 -3.269 1.00 97.00 84 THR A O 1
ATOM 662 N N . PRO A 1 85 ? 12.883 11.520 -2.209 1.00 95.75 85 PRO A N 1
ATOM 663 C CA . PRO A 1 85 ? 12.930 12.407 -3.377 1.00 95.75 85 PRO A CA 1
ATOM 664 C C . PRO A 1 85 ? 14.026 12.034 -4.396 1.00 95.75 85 PRO A C 1
ATOM 666 O O . PRO A 1 85 ? 14.537 12.894 -5.107 1.00 95.75 85 PRO A O 1
ATOM 669 N N . HIS A 1 86 ? 14.402 10.755 -4.498 1.00 96.31 86 HIS A N 1
ATOM 670 C CA . HIS A 1 86 ? 15.359 10.296 -5.509 1.00 96.31 86 HIS A CA 1
ATOM 671 C C . HIS A 1 86 ? 14.668 10.114 -6.867 1.00 96.31 86 HIS A C 1
ATOM 673 O O . HIS A 1 86 ? 13.645 9.424 -6.926 1.00 96.31 86 HIS A O 1
ATOM 679 N N . PRO A 1 87 ? 15.182 10.670 -7.974 1.00 94.81 87 PRO A N 1
ATOM 680 C CA . PRO A 1 87 ? 14.558 10.497 -9.283 1.00 94.81 87 PRO A CA 1
ATOM 681 C C . PRO A 1 87 ? 14.518 9.018 -9.713 1.00 94.81 87 PRO A C 1
ATOM 683 O O . PRO A 1 87 ? 15.221 8.164 -9.168 1.00 94.81 87 PRO A O 1
ATOM 686 N N . GLN A 1 88 ? 13.638 8.698 -10.662 1.00 96.06 88 GLN A N 1
ATOM 687 C CA . GLN A 1 88 ? 13.749 7.446 -11.414 1.00 96.06 88 GLN A CA 1
ATOM 688 C C . GLN A 1 88 ? 14.905 7.581 -12.419 1.00 96.06 88 GLN A C 1
ATOM 690 O O . GLN A 1 88 ? 15.110 8.686 -12.932 1.00 96.06 88 GLN A O 1
ATOM 695 N N . PRO A 1 89 ? 15.642 6.501 -12.723 1.00 95.69 89 PRO A N 1
ATOM 696 C CA . PRO A 1 89 ? 16.672 6.544 -13.750 1.00 95.69 89 PRO A CA 1
ATOM 697 C C . PRO A 1 89 ? 16.067 6.873 -15.121 1.00 95.69 89 PRO A C 1
ATOM 699 O O . PRO A 1 89 ? 14.951 6.450 -15.451 1.00 95.69 89 PRO A O 1
ATOM 702 N N . THR A 1 90 ? 16.810 7.655 -15.904 1.00 94.75 90 THR A N 1
ATOM 703 C CA . THR A 1 90 ? 16.449 8.068 -17.269 1.00 94.75 90 THR A CA 1
ATOM 704 C C . THR A 1 90 ? 17.232 7.320 -18.342 1.00 94.75 90 THR A C 1
ATOM 706 O O . THR A 1 90 ? 16.806 7.321 -19.493 1.00 94.75 90 THR A O 1
ATOM 709 N N . ASP A 1 91 ? 18.344 6.682 -17.974 1.00 95.38 91 ASP A N 1
ATOM 710 C CA . ASP A 1 91 ? 19.136 5.844 -18.870 1.00 95.38 91 ASP A CA 1
ATOM 711 C C . ASP A 1 91 ? 18.323 4.600 -19.288 1.00 95.38 91 ASP A C 1
ATOM 713 O O . ASP A 1 91 ? 17.876 3.845 -18.415 1.00 95.38 91 ASP A O 1
ATOM 717 N N . PRO A 1 92 ? 18.122 4.358 -20.598 1.00 93.38 92 PRO A N 1
ATOM 718 C CA . PRO A 1 92 ? 17.442 3.166 -21.095 1.00 93.38 92 PRO A CA 1
ATOM 719 C C . PRO A 1 92 ? 18.074 1.843 -20.648 1.00 93.38 92 PRO A C 1
ATOM 721 O O . PRO A 1 92 ? 17.356 0.850 -20.564 1.00 93.38 92 PRO A O 1
ATOM 724 N N . ALA A 1 93 ? 19.372 1.819 -20.324 1.00 96.00 93 ALA A N 1
ATOM 725 C CA . ALA A 1 93 ? 20.071 0.634 -19.829 1.00 96.00 93 ALA A CA 1
ATOM 726 C C . ALA A 1 93 ? 19.794 0.332 -18.341 1.00 96.00 93 ALA A C 1
ATOM 728 O O . ALA A 1 93 ? 20.227 -0.702 -17.827 1.00 96.00 93 ALA A O 1
ATOM 729 N N . GLN A 1 94 ? 19.075 1.211 -17.634 1.00 97.38 94 GLN A N 1
ATOM 730 C CA . GLN A 1 94 ? 18.783 1.079 -16.208 1.00 97.38 94 GLN A CA 1
ATOM 731 C C . GLN A 1 94 ? 17.316 0.718 -15.945 1.00 97.38 94 GLN A C 1
ATOM 733 O O . GLN A 1 94 ? 16.383 1.230 -16.573 1.00 97.38 94 GLN A O 1
ATOM 738 N N . GLY A 1 95 ? 17.113 -0.167 -14.968 1.00 97.38 95 GLY A N 1
ATOM 739 C CA . GLY A 1 95 ? 15.803 -0.595 -14.495 1.00 97.38 95 GLY A CA 1
ATOM 740 C C . GLY A 1 95 ? 15.224 0.357 -13.450 1.00 97.38 95 GLY A C 1
ATOM 741 O O . GLY A 1 95 ? 15.943 0.963 -12.659 1.00 97.38 95 GLY A O 1
ATOM 742 N N . LYS A 1 96 ? 13.897 0.457 -13.409 1.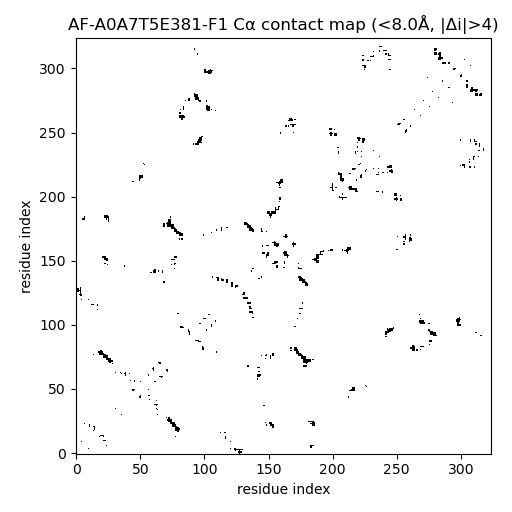00 98.31 96 LYS A N 1
ATOM 743 C CA . LYS A 1 96 ? 13.136 1.237 -12.430 1.00 98.31 96 LYS A CA 1
ATOM 744 C C . LYS A 1 96 ? 12.524 0.321 -11.384 1.00 98.31 96 LYS A C 1
ATOM 746 O O . LYS A 1 96 ? 11.849 -0.658 -11.707 1.00 98.31 96 LYS A O 1
ATOM 751 N N . ILE A 1 97 ? 12.722 0.696 -10.128 1.00 98.31 97 ILE A N 1
ATOM 752 C CA . ILE A 1 97 ? 12.107 0.067 -8.963 1.00 98.31 97 ILE A CA 1
ATOM 753 C C . ILE A 1 97 ? 11.162 1.085 -8.329 1.00 98.31 97 ILE A C 1
ATOM 755 O O . ILE A 1 97 ? 11.551 2.237 -8.082 1.00 98.31 97 ILE A O 1
ATOM 759 N N . SER A 1 98 ? 9.926 0.660 -8.068 1.00 98.06 98 SER A N 1
ATOM 760 C CA . SER A 1 98 ? 8.923 1.484 -7.394 1.00 98.06 98 SER A CA 1
ATOM 761 C C . SER A 1 98 ? 9.401 1.920 -6.012 1.00 98.06 98 SER A C 1
ATOM 763 O O . SER A 1 98 ? 10.052 1.165 -5.285 1.00 98.06 98 SER A O 1
ATOM 765 N N . ARG A 1 99 ? 9.085 3.167 -5.649 1.00 98.00 99 ARG A N 1
ATOM 766 C CA . ARG A 1 99 ? 9.581 3.837 -4.439 1.00 98.00 99 ARG A CA 1
ATOM 767 C C . ARG A 1 99 ? 9.329 3.039 -3.168 1.00 98.00 99 ARG A C 1
ATOM 769 O O . ARG A 1 99 ? 10.194 3.041 -2.298 1.00 98.00 99 ARG A O 1
ATOM 776 N N . TYR A 1 100 ? 8.207 2.321 -3.091 1.00 97.50 100 TYR A N 1
ATOM 777 C CA . TYR A 1 100 ? 7.839 1.541 -1.908 1.00 97.50 100 TYR A CA 1
ATOM 778 C C . TYR A 1 100 ? 8.864 0.441 -1.575 1.00 97.50 100 TYR A C 1
ATOM 780 O O . TYR A 1 100 ? 8.979 0.013 -0.431 1.00 97.50 100 TYR A O 1
ATOM 788 N N . ALA A 1 101 ? 9.624 -0.035 -2.562 1.00 96.69 101 ALA A N 1
ATOM 789 C CA . ALA A 1 101 ? 10.453 -1.226 -2.413 1.00 96.69 101 ALA A CA 1
ATOM 790 C C . ALA A 1 101 ? 11.963 -0.933 -2.353 1.00 96.69 101 ALA A C 1
ATOM 792 O O . ALA A 1 101 ? 12.776 -1.853 -2.256 1.00 96.69 101 ALA A O 1
ATOM 793 N N . ARG A 1 102 ? 12.355 0.346 -2.419 1.00 95.88 102 ARG A N 1
ATOM 794 C CA . ARG A 1 102 ? 13.764 0.755 -2.532 1.00 95.88 102 ARG A CA 1
ATOM 795 C C . ARG A 1 102 ? 14.550 0.631 -1.226 1.00 95.88 102 ARG A C 1
ATOM 797 O O . ARG A 1 102 ? 15.758 0.409 -1.287 1.00 95.88 102 ARG A O 1
ATOM 804 N N . GLY A 1 103 ? 13.888 0.776 -0.083 1.00 96.81 103 GLY A N 1
ATOM 805 C CA . GLY A 1 103 ? 14.495 0.658 1.243 1.00 96.81 103 GLY A CA 1
ATOM 806 C C . GLY A 1 103 ? 14.276 -0.711 1.889 1.00 96.81 103 GLY A C 1
ATOM 807 O O . GLY A 1 103 ? 14.055 -1.728 1.218 1.00 96.81 103 GLY A O 1
ATOM 808 N N . ARG A 1 104 ? 14.324 -0.728 3.223 1.00 97.12 104 ARG A N 1
ATOM 809 C CA . ARG A 1 104 ? 13.982 -1.894 4.039 1.00 97.12 104 ARG A CA 1
ATOM 810 C C . ARG A 1 104 ? 12.519 -2.277 3.837 1.00 97.12 104 ARG A C 1
ATOM 812 O O . ARG A 1 104 ? 11.652 -1.428 3.661 1.00 97.12 104 ARG A O 1
ATOM 819 N N . ASP A 1 105 ? 12.255 -3.571 3.932 1.00 97.94 105 ASP A N 1
ATOM 820 C CA . ASP A 1 105 ? 10.922 -4.154 3.889 1.00 97.94 105 ASP A CA 1
ATOM 821 C C . ASP A 1 105 ? 9.966 -3.484 4.888 1.00 97.94 105 ASP A C 1
ATOM 823 O O . ASP A 1 105 ? 10.136 -3.591 6.111 1.00 97.94 105 ASP A O 1
ATOM 827 N N . TYR A 1 106 ? 8.951 -2.807 4.350 1.00 98.19 106 TYR A N 1
ATOM 828 C CA . TYR A 1 106 ? 7.990 -2.040 5.129 1.00 98.19 106 TYR A CA 1
ATOM 829 C C . TYR A 1 106 ? 7.189 -2.908 6.090 1.00 98.19 106 TYR A C 1
ATOM 831 O O . TYR A 1 106 ? 6.888 -2.444 7.188 1.00 98.19 106 TYR A O 1
ATOM 839 N N . HIS A 1 107 ? 6.935 -4.180 5.756 1.00 98.06 107 HIS A N 1
ATOM 840 C CA . HIS A 1 107 ? 6.236 -5.103 6.649 1.00 98.06 107 HIS A CA 1
ATOM 841 C C . HIS A 1 107 ? 6.966 -5.217 7.987 1.00 98.06 107 HIS A C 1
ATOM 843 O O . HIS A 1 107 ? 6.349 -5.182 9.047 1.00 98.06 107 HIS A O 1
ATOM 849 N N . ARG A 1 108 ? 8.305 -5.284 7.967 1.00 97.44 108 ARG A N 1
ATOM 850 C CA . ARG A 1 108 ? 9.113 -5.373 9.193 1.00 97.44 108 ARG A CA 1
ATOM 851 C C . ARG A 1 108 ? 9.029 -4.095 10.021 1.00 97.44 108 ARG A C 1
ATOM 853 O O . ARG A 1 108 ? 8.998 -4.169 11.248 1.00 97.44 108 ARG A O 1
ATOM 860 N N . VAL A 1 109 ? 9.022 -2.939 9.358 1.00 98.19 109 VAL A N 1
ATOM 861 C CA . VAL A 1 109 ? 8.949 -1.629 10.019 1.00 98.19 109 VAL A CA 1
ATOM 862 C C . VAL A 1 109 ? 7.566 -1.425 10.640 1.00 98.19 109 VAL A C 1
ATOM 864 O O . VAL A 1 109 ? 7.478 -1.105 11.826 1.00 98.19 109 VAL A O 1
ATOM 867 N N . LEU A 1 110 ? 6.495 -1.681 9.881 1.00 98.44 110 LEU A N 1
ATOM 868 C CA . LEU A 1 110 ? 5.123 -1.550 10.363 1.00 98.44 110 LEU A CA 1
ATOM 869 C C . LEU A 1 110 ? 4.800 -2.577 11.443 1.00 98.44 110 LEU A C 1
ATOM 871 O O . LEU A 1 110 ? 4.343 -2.173 12.505 1.00 98.44 110 LEU A O 1
ATOM 875 N N . HIS A 1 111 ? 5.092 -3.868 11.249 1.00 98.44 111 HIS A N 1
ATOM 876 C CA . HIS A 1 111 ? 4.783 -4.894 12.252 1.00 98.44 111 HIS A CA 1
ATOM 877 C C . HIS A 1 111 ? 5.487 -4.642 13.586 1.00 98.44 111 HIS A C 1
ATOM 879 O O . HIS A 1 111 ? 4.886 -4.865 14.631 1.00 98.44 111 HIS A O 1
ATOM 885 N N . LYS A 1 112 ? 6.724 -4.123 13.586 1.00 98.50 112 LYS A N 1
ATOM 886 C CA . LYS A 1 112 ? 7.406 -3.747 14.835 1.00 98.50 112 LYS A CA 1
ATOM 887 C C . LYS A 1 112 ? 6.610 -2.690 15.612 1.00 98.50 112 LYS A C 1
ATOM 889 O O . LYS A 1 112 ? 6.455 -2.818 16.823 1.00 98.50 112 LYS A O 1
ATOM 894 N N . ARG A 1 113 ? 6.114 -1.658 14.924 1.00 98.62 113 ARG A N 1
ATOM 895 C CA . ARG A 1 113 ? 5.363 -0.550 15.536 1.00 98.62 113 ARG A CA 1
ATOM 896 C C . ARG A 1 113 ? 3.932 -0.961 15.892 1.00 98.62 113 ARG A C 1
ATOM 898 O O . ARG A 1 113 ? 3.482 -0.684 16.994 1.00 98.62 113 ARG A O 1
ATOM 905 N N . LEU A 1 114 ? 3.251 -1.689 15.010 1.00 98.75 114 LEU A N 1
ATOM 906 C CA . LEU A 1 114 ? 1.915 -2.242 15.251 1.00 98.75 114 LEU A CA 1
ATOM 907 C C . LEU A 1 114 ? 1.906 -3.209 16.436 1.00 98.75 114 LEU A C 1
ATOM 909 O O . LEU A 1 114 ? 1.004 -3.139 17.263 1.00 98.75 114 LEU A O 1
ATOM 913 N N . LYS A 1 115 ? 2.933 -4.059 16.567 1.00 98.75 115 LYS A N 1
ATOM 914 C CA . LYS A 1 115 ? 3.080 -4.926 17.736 1.00 98.75 115 LYS A CA 1
ATOM 915 C C . LYS A 1 115 ? 3.214 -4.107 19.020 1.00 98.75 115 LYS A C 1
ATOM 917 O O . LYS A 1 115 ? 2.529 -4.410 19.985 1.00 98.75 115 LYS A O 1
ATOM 922 N N . ALA A 1 116 ? 4.053 -3.071 19.028 1.00 98.81 116 ALA A N 1
ATOM 923 C CA . ALA A 1 116 ? 4.204 -2.212 20.202 1.00 98.81 116 ALA A CA 1
ATOM 924 C C . ALA A 1 116 ? 2.884 -1.515 20.582 1.00 98.81 116 ALA A C 1
ATOM 926 O O . ALA A 1 116 ? 2.528 -1.484 21.755 1.00 98.81 116 ALA A O 1
ATOM 927 N N . LEU A 1 117 ? 2.131 -1.016 19.594 1.00 98.88 117 LEU A N 1
ATOM 928 C CA . LEU A 1 117 ? 0.803 -0.433 19.809 1.00 98.88 117 LEU A CA 1
ATOM 929 C C . LEU A 1 117 ? -0.196 -1.462 20.363 1.00 98.88 117 LEU A C 1
ATOM 931 O O . LEU A 1 117 ? -0.954 -1.142 21.272 1.00 98.88 117 LEU A O 1
ATOM 935 N N . SER A 1 118 ? -0.177 -2.690 19.836 1.00 98.75 118 SER A N 1
ATOM 936 C CA . SER A 1 118 ? -1.006 -3.809 20.302 1.00 98.75 118 SER A CA 1
ATOM 937 C C . SER A 1 118 ? -0.714 -4.162 21.751 1.00 98.75 118 SER A C 1
ATOM 939 O O . SER A 1 118 ? -1.629 -4.149 22.569 1.00 98.75 118 SER A O 1
ATOM 941 N N . ASP A 1 119 ? 0.558 -4.419 22.067 1.00 98.75 119 ASP A N 1
ATOM 942 C CA . ASP A 1 119 ? 0.988 -4.806 23.409 1.00 98.75 119 ASP A CA 1
ATOM 943 C C . ASP A 1 119 ? 0.605 -3.723 24.431 1.00 98.75 119 ASP A C 1
ATOM 945 O O . ASP A 1 119 ? 0.118 -4.035 25.516 1.00 98.75 119 ASP A O 1
ATOM 949 N N . TRP A 1 120 ? 0.796 -2.447 24.078 1.00 98.69 120 TRP A N 1
ATOM 950 C CA . TRP A 1 120 ? 0.413 -1.319 24.925 1.00 98.69 120 TRP A CA 1
ATOM 951 C C . TRP A 1 120 ? -1.102 -1.242 25.144 1.00 98.69 120 TRP A C 1
ATOM 953 O O . TRP A 1 120 ? -1.542 -1.124 26.285 1.00 98.69 120 TRP A O 1
ATOM 963 N N . LEU A 1 121 ? -1.908 -1.355 24.082 1.00 98.56 121 LEU A N 1
ATOM 964 C CA . LEU A 1 121 ? -3.366 -1.254 24.191 1.00 98.56 121 LEU A CA 1
ATOM 965 C C . LEU A 1 121 ? -3.940 -2.367 25.078 1.00 98.56 121 LEU A C 1
ATOM 967 O O . LEU A 1 121 ? -4.795 -2.101 25.921 1.00 98.56 121 LEU A O 1
ATOM 971 N N . GLU A 1 122 ? -3.451 -3.599 24.911 1.00 98.44 122 GLU A N 1
ATOM 972 C CA . GLU A 1 122 ? -3.852 -4.742 25.736 1.00 98.44 122 GLU A CA 1
ATOM 973 C C . GLU A 1 122 ? -3.457 -4.541 27.206 1.00 98.44 122 GLU A C 1
ATOM 975 O O . GLU A 1 122 ? -4.274 -4.781 28.095 1.00 98.44 122 GLU A O 1
ATOM 980 N N . GLN A 1 123 ? -2.239 -4.053 27.473 1.00 98.19 123 GLN A N 1
ATOM 981 C CA . GLN A 1 123 ? -1.751 -3.799 28.834 1.00 98.19 123 GLN A CA 1
ATOM 982 C C . GLN A 1 123 ? -2.549 -2.705 29.548 1.00 98.19 123 GLN A C 1
ATOM 984 O O . GLN A 1 123 ? -2.981 -2.911 30.683 1.00 98.19 123 GLN A O 1
ATOM 989 N N . GLU A 1 124 ? -2.781 -1.566 28.897 1.00 97.94 124 GLU A N 1
ATOM 990 C CA . GLU A 1 124 ? -3.523 -0.454 29.495 1.00 97.94 124 GLU A CA 1
ATOM 991 C C . GLU A 1 124 ? -4.996 -0.814 29.728 1.00 97.94 124 GLU A C 1
ATOM 993 O O . GLU A 1 124 ? -5.555 -0.529 30.789 1.00 97.94 124 GLU A O 1
ATOM 998 N N . ALA A 1 125 ? -5.629 -1.496 28.769 1.00 97.62 125 ALA A N 1
ATOM 999 C CA . ALA A 1 125 ? -7.007 -1.949 28.919 1.00 97.62 125 ALA A CA 1
ATOM 1000 C C . ALA A 1 125 ? -7.134 -2.998 30.043 1.00 97.62 125 ALA A C 1
ATOM 1002 O O . ALA A 1 125 ? -8.034 -2.909 30.882 1.00 97.62 125 ALA A O 1
ATOM 1003 N N . GLN A 1 126 ? -6.178 -3.931 30.149 1.00 97.31 126 GLN A N 1
ATOM 1004 C CA . GLN A 1 126 ? -6.097 -4.888 31.257 1.00 97.31 126 GLN A CA 1
ATOM 1005 C C . GLN A 1 126 ? -5.904 -4.187 32.612 1.00 97.31 126 GLN A C 1
ATOM 1007 O O . GLN A 1 126 ? -6.583 -4.535 33.579 1.00 97.31 126 GLN A O 1
ATOM 1012 N N . ALA A 1 127 ? -5.020 -3.188 32.696 1.00 97.06 127 ALA A N 1
ATOM 1013 C CA . ALA A 1 127 ? -4.786 -2.400 33.911 1.00 97.06 127 ALA A CA 1
ATOM 1014 C C . ALA A 1 127 ? -6.012 -1.565 34.330 1.00 97.06 127 ALA A C 1
ATOM 1016 O O . ALA A 1 127 ? -6.174 -1.238 35.509 1.00 97.06 127 ALA A O 1
ATOM 1017 N N . ALA A 1 128 ? -6.899 -1.254 33.382 1.00 96.94 128 ALA A N 1
ATOM 1018 C CA . ALA A 1 128 ? -8.204 -0.647 33.623 1.00 96.94 128 ALA A CA 1
ATOM 1019 C C . ALA A 1 128 ? -9.309 -1.655 34.003 1.00 96.94 128 ALA A C 1
ATOM 1021 O O . ALA A 1 128 ? -10.445 -1.256 34.250 1.00 96.94 128 ALA A O 1
ATOM 1022 N N . GLY A 1 129 ? -9.003 -2.956 34.073 1.00 96.69 129 GLY A N 1
ATOM 1023 C CA . GLY A 1 129 ? -9.993 -4.005 34.339 1.00 96.69 129 GLY A CA 1
ATOM 1024 C C . GLY A 1 129 ? -10.921 -4.288 33.152 1.00 96.69 129 GLY A C 1
ATOM 1025 O O . GLY A 1 129 ? -12.009 -4.825 33.344 1.00 96.69 129 GLY A O 1
ATOM 1026 N N . HIS A 1 130 ? -10.505 -3.926 31.936 1.00 95.69 130 HIS A N 1
ATOM 1027 C CA . HIS A 1 130 ? -11.265 -4.087 30.700 1.00 95.69 130 HIS A CA 1
ATOM 1028 C C . HIS A 1 130 ? -10.432 -4.861 29.659 1.00 95.69 130 HIS A C 1
ATOM 1030 O O . HIS A 1 130 ? -9.923 -4.255 28.720 1.00 95.69 130 HIS A O 1
ATOM 1036 N N . PRO A 1 131 ? -10.223 -6.183 29.822 1.00 96.38 131 PRO A N 1
ATOM 1037 C CA . PRO A 1 131 ? -9.443 -6.974 28.870 1.00 96.38 131 PRO A CA 1
ATOM 1038 C C . PRO A 1 131 ? -10.041 -6.899 27.462 1.00 96.38 131 PRO A C 1
ATOM 1040 O O . PRO A 1 131 ? -11.248 -7.059 27.280 1.00 96.38 131 PRO A O 1
ATOM 1043 N N . VAL A 1 132 ? -9.182 -6.712 26.462 1.00 98.12 132 VAL A N 1
ATOM 1044 C CA . VAL A 1 132 ? -9.568 -6.639 25.047 1.00 98.12 132 VAL A CA 1
ATOM 1045 C C . VAL A 1 132 ? -8.753 -7.618 24.220 1.00 98.12 132 VAL A C 1
ATOM 1047 O O . VAL A 1 132 ? -7.676 -8.040 24.632 1.00 98.12 132 VAL A O 1
ATOM 1050 N N . GLN A 1 133 ? -9.272 -7.991 23.053 1.00 98.44 133 GLN A N 1
ATOM 1051 C CA . GLN A 1 133 ? -8.519 -8.761 22.068 1.00 98.44 133 GLN A CA 1
ATOM 1052 C C . GLN A 1 133 ? -8.053 -7.838 20.956 1.00 98.44 133 GLN A C 1
ATOM 1054 O O . GLN A 1 133 ? -8.838 -7.020 20.467 1.00 98.44 133 GLN A O 1
ATOM 1059 N N . VAL A 1 134 ? -6.808 -8.019 20.522 1.00 98.44 134 VAL A N 1
ATOM 1060 C CA . VAL A 1 134 ? -6.214 -7.229 19.449 1.00 98.44 134 VAL A CA 1
ATOM 1061 C C . VAL A 1 134 ? -5.658 -8.124 18.341 1.00 98.44 134 VAL A C 1
ATOM 1063 O O . VAL A 1 134 ? -5.110 -9.199 18.584 1.00 98.44 134 VAL A O 1
ATOM 1066 N N . ARG A 1 135 ? -5.799 -7.685 17.086 1.00 98.44 135 ARG A N 1
ATOM 1067 C CA . ARG A 1 135 ? -5.072 -8.238 15.932 1.00 98.44 135 ARG A CA 1
ATOM 1068 C C . ARG A 1 135 ? -4.575 -7.110 15.052 1.00 98.44 135 ARG A C 1
ATOM 1070 O O . ARG A 1 135 ? -5.341 -6.202 14.756 1.00 98.44 135 ARG A O 1
ATOM 1077 N N . TYR A 1 136 ? -3.337 -7.196 14.586 1.00 98.44 136 TYR A N 1
ATOM 1078 C CA . TYR A 1 136 ? -2.775 -6.211 13.670 1.00 98.44 136 TYR A CA 1
ATOM 1079 C C . TYR A 1 136 ? -2.317 -6.847 12.363 1.00 98.44 136 TYR A C 1
ATOM 1081 O O . TYR A 1 136 ? -1.920 -8.014 12.330 1.00 98.44 136 TYR A O 1
ATOM 1089 N N . TYR A 1 137 ? -2.357 -6.054 11.298 1.00 98.19 137 TYR A N 1
ATOM 1090 C CA . TYR A 1 137 ? -1.963 -6.449 9.954 1.00 98.19 137 TYR A CA 1
ATOM 1091 C C . TYR A 1 137 ? -1.356 -5.257 9.201 1.00 98.19 137 TYR A C 1
ATOM 1093 O O . TYR A 1 137 ? -1.573 -4.095 9.547 1.00 98.19 137 TYR A O 1
ATOM 1101 N N . ALA A 1 138 ? -0.548 -5.581 8.197 1.00 97.50 138 ALA A N 1
ATOM 1102 C CA . ALA A 1 138 ? -0.150 -4.682 7.123 1.00 97.50 138 ALA A CA 1
ATOM 1103 C C . ALA A 1 138 ? -0.005 -5.531 5.850 1.00 97.50 138 ALA A C 1
ATOM 1105 O O . ALA A 1 138 ? 0.781 -6.488 5.873 1.00 97.50 138 ALA A O 1
ATOM 1106 N N . ASP A 1 139 ? -0.755 -5.209 4.784 1.00 95.56 139 ASP A N 1
ATOM 1107 C CA . ASP A 1 139 ? -0.774 -5.843 3.441 1.00 95.56 139 ASP A CA 1
ATOM 1108 C C . ASP A 1 139 ? -1.185 -7.329 3.393 1.00 95.56 139 ASP A C 1
ATOM 1110 O O . ASP A 1 139 ? -2.088 -7.745 2.668 1.00 95.56 139 ASP A O 1
ATOM 1114 N N . THR A 1 140 ? -0.527 -8.154 4.197 1.00 92.50 140 THR A N 1
ATOM 1115 C CA . THR A 1 140 ? -0.637 -9.617 4.214 1.00 92.50 140 THR A CA 1
ATOM 1116 C C . THR A 1 140 ? -1.901 -10.145 4.898 1.00 92.50 140 THR A C 1
ATOM 1118 O O . THR A 1 140 ? -2.196 -11.341 4.822 1.00 92.50 140 THR A O 1
ATOM 1121 N N . GLY A 1 141 ? -2.654 -9.273 5.571 1.00 94.12 141 GLY A N 1
ATOM 1122 C CA . GLY A 1 141 ? -3.903 -9.617 6.237 1.00 94.12 141 GLY A CA 1
ATOM 1123 C C . GLY A 1 141 ? -5.085 -9.757 5.272 1.00 94.12 141 GLY A C 1
ATOM 1124 O O . GLY A 1 141 ? -5.047 -9.306 4.126 1.00 94.12 141 GLY A O 1
ATOM 1125 N N . PRO A 1 142 ? -6.191 -10.370 5.724 1.00 95.25 142 PRO A N 1
ATOM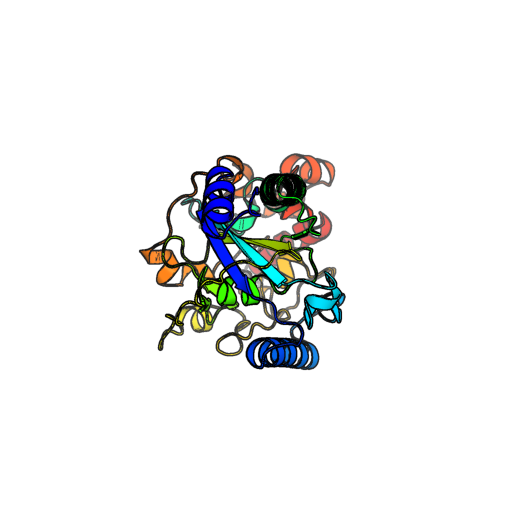 1126 C CA . PRO A 1 142 ? -7.445 -1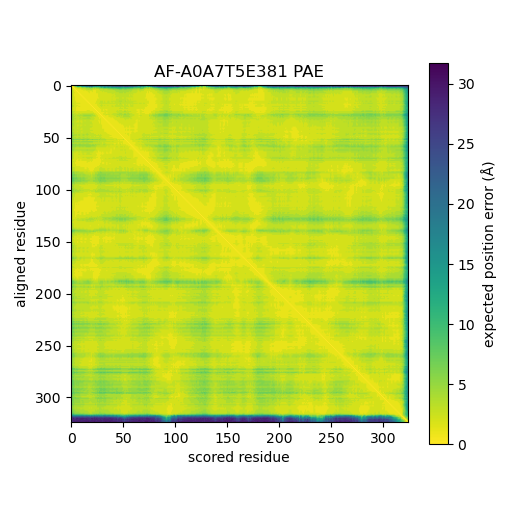0.380 4.983 1.00 95.25 142 PRO A CA 1
ATOM 1127 C C . PRO A 1 142 ? -8.261 -9.096 5.219 1.00 95.25 142 PRO A C 1
ATOM 1129 O O . PRO A 1 142 ? -9.470 -9.119 5.037 1.00 95.25 142 PRO A O 1
ATOM 1132 N N . VAL A 1 143 ? -7.651 -8.004 5.678 1.00 96.44 143 VAL A N 1
ATOM 1133 C CA . VAL A 1 143 ? -8.340 -6.727 5.890 1.00 96.44 143 VAL A CA 1
ATOM 1134 C C . VAL A 1 143 ? -8.314 -5.932 4.579 1.00 96.44 143 VAL A C 1
ATOM 1136 O O . VAL A 1 143 ? -7.454 -6.137 3.726 1.00 96.44 143 VAL A O 1
ATOM 1139 N N . GLN A 1 144 ? -9.320 -5.085 4.355 1.00 96.75 144 GLN A N 1
ATOM 1140 C CA . GLN A 1 144 ? -9.311 -4.131 3.244 1.00 96.75 144 GLN A CA 1
ATOM 1141 C C . GLN A 1 144 ? -8.666 -2.818 3.711 1.00 96.75 144 GLN A C 1
ATOM 1143 O O . GLN A 1 144 ? -9.373 -1.857 4.019 1.00 96.75 144 GLN A O 1
ATOM 1148 N N . ASP A 1 145 ? -7.332 -2.779 3.775 1.00 97.75 145 ASP A N 1
ATOM 1149 C CA . ASP A 1 145 ? -6.533 -1.694 4.375 1.00 97.75 145 ASP A CA 1
ATOM 1150 C C . ASP A 1 145 ? -6.964 -0.319 3.847 1.00 97.75 145 ASP A C 1
ATOM 1152 O O . ASP A 1 145 ? -7.193 0.628 4.596 1.00 97.75 145 ASP A O 1
ATOM 1156 N N . LYS A 1 146 ? -7.150 -0.217 2.525 1.00 98.00 146 LYS A N 1
ATOM 1157 C CA . LYS A 1 146 ? -7.517 1.035 1.850 1.00 98.00 146 LYS A CA 1
ATOM 1158 C C . LYS A 1 146 ? -8.930 1.507 2.187 1.00 98.00 146 LYS A C 1
ATOM 1160 O O . LYS A 1 146 ? -9.147 2.708 2.337 1.00 98.00 146 LYS A O 1
ATOM 1165 N N . PHE A 1 147 ? -9.878 0.575 2.298 1.00 97.69 147 PHE A N 1
ATOM 1166 C CA . PHE A 1 147 ? -11.251 0.884 2.690 1.00 97.69 147 PHE A CA 1
ATOM 1167 C C . PHE A 1 147 ? -11.282 1.398 4.130 1.00 97.69 147 PHE A C 1
ATOM 1169 O O . PHE A 1 147 ? -11.817 2.475 4.387 1.00 97.69 147 PHE A O 1
ATOM 1176 N N . TRP A 1 148 ? -10.644 0.680 5.056 1.00 98.38 148 TRP A N 1
ATOM 1177 C CA . TRP A 1 148 ? -10.641 1.066 6.465 1.00 98.38 148 TRP A CA 1
ATOM 1178 C C . TRP A 1 148 ? -9.845 2.340 6.724 1.00 98.38 148 TRP A C 1
ATOM 1180 O O . TRP A 1 148 ? -10.318 3.186 7.474 1.00 98.38 148 TRP A O 1
ATOM 1190 N N . ALA A 1 149 ? -8.730 2.568 6.026 1.00 98.44 149 ALA A N 1
ATOM 1191 C CA . ALA A 1 149 ? -8.015 3.842 6.081 1.00 98.44 149 ALA A CA 1
ATOM 1192 C C . ALA A 1 149 ? -8.893 5.027 5.637 1.00 98.44 149 ALA A C 1
ATOM 1194 O O . ALA A 1 149 ? -8.802 6.113 6.214 1.00 98.44 149 ALA A O 1
ATOM 1195 N N . GLN A 1 150 ? -9.767 4.835 4.639 1.00 98.19 150 GLN A N 1
ATOM 1196 C CA . GLN A 1 150 ? -10.752 5.848 4.257 1.00 98.19 150 GLN A CA 1
ATOM 1197 C C . GLN A 1 150 ? -11.801 6.055 5.356 1.00 98.19 150 GLN A C 1
ATOM 1199 O O . GLN A 1 150 ? -12.077 7.204 5.702 1.00 98.19 150 GLN A O 1
ATOM 1204 N N . GLN A 1 151 ? -12.372 4.976 5.907 1.00 98.38 151 GLN A N 1
ATOM 1205 C CA . GLN A 1 151 ? -13.386 5.074 6.968 1.00 98.38 151 GLN A CA 1
ATOM 1206 C C . GLN A 1 151 ? -12.833 5.737 8.236 1.00 98.38 151 GLN A C 1
ATOM 1208 O O . GLN A 1 151 ? -13.502 6.559 8.850 1.00 98.38 151 GLN A O 1
ATOM 1213 N N . ALA A 1 152 ? -11.575 5.451 8.564 1.00 98.44 152 ALA A N 1
ATOM 1214 C CA . ALA A 1 152 ? -10.834 6.026 9.678 1.00 98.44 152 ALA A CA 1
ATOM 1215 C C . ALA A 1 152 ? -10.341 7.464 9.420 1.00 98.44 152 ALA A C 1
ATOM 1217 O O . ALA A 1 152 ? -9.656 8.042 10.256 1.00 98.44 152 ALA A O 1
ATOM 1218 N N . GLY A 1 153 ? -10.626 8.053 8.254 1.00 97.81 153 GLY A N 1
ATOM 1219 C CA . GLY A 1 153 ? -10.270 9.444 7.971 1.00 97.81 153 GLY A CA 1
ATOM 1220 C C . GLY A 1 153 ? -8.779 9.705 7.713 1.00 97.81 153 GLY A C 1
ATOM 1221 O O . GLY A 1 153 ? -8.362 10.860 7.741 1.00 97.81 153 GLY A O 1
ATOM 1222 N N . LEU A 1 154 ? -7.957 8.691 7.402 1.00 97.94 154 LEU A N 1
ATOM 1223 C CA . LEU A 1 154 ? -6.544 8.908 7.022 1.00 97.94 154 LEU A CA 1
ATOM 1224 C C . LEU A 1 154 ? -6.429 9.672 5.696 1.00 97.94 154 LEU A C 1
ATOM 1226 O O . LEU A 1 154 ? -5.485 10.434 5.465 1.00 97.94 154 LEU A O 1
ATOM 1230 N N . GLY A 1 155 ? -7.386 9.441 4.802 1.00 97.81 155 GLY A N 1
ATOM 1231 C CA . GLY A 1 155 ? -7.390 9.956 3.444 1.00 97.81 155 GLY A CA 1
ATOM 1232 C C . GLY A 1 155 ? -8.656 9.566 2.697 1.00 97.81 155 GLY A C 1
ATOM 1233 O O . GLY A 1 155 ? -9.631 9.110 3.289 1.00 97.81 155 GLY A O 1
ATOM 1234 N N . TRP A 1 156 ? -8.638 9.736 1.380 1.00 97.94 156 TRP A N 1
ATOM 1235 C CA . TRP A 1 156 ? -9.707 9.266 0.499 1.00 97.94 156 TRP A CA 1
ATOM 1236 C C . TRP A 1 156 ? -9.148 8.286 -0.528 1.00 97.94 156 TRP A C 1
ATOM 1238 O O . TRP A 1 156 ? -7.990 8.399 -0.942 1.00 97.94 156 TRP A O 1
ATOM 1248 N N . LEU A 1 157 ? -9.982 7.346 -0.974 1.00 97.38 157 LEU A N 1
ATOM 1249 C CA . LEU A 1 157 ? -9.648 6.487 -2.102 1.00 97.38 157 LEU A CA 1
ATOM 1250 C C . LEU A 1 157 ? -9.667 7.319 -3.392 1.00 97.38 157 LEU A C 1
ATOM 1252 O O . LEU A 1 157 ? -10.658 7.980 -3.720 1.00 97.38 157 LEU A O 1
ATOM 1256 N N . ALA A 1 158 ? -8.553 7.330 -4.116 1.00 98.12 158 ALA A N 1
ATOM 1257 C CA . ALA A 1 158 ? -8.405 8.056 -5.368 1.00 98.12 158 ALA A CA 1
ATOM 1258 C C . ALA A 1 158 ? -8.723 7.183 -6.581 1.00 98.12 158 ALA A C 1
ATOM 1260 O O . ALA A 1 158 ? -8.755 5.959 -6.499 1.00 98.12 158 ALA A O 1
ATOM 1261 N N . LYS A 1 159 ? -8.915 7.820 -7.741 1.00 98.69 159 LYS A N 1
ATOM 1262 C CA . LYS A 1 159 ? -9.291 7.122 -8.981 1.00 98.69 159 LYS A CA 1
ATOM 1263 C C . LYS A 1 159 ? -8.275 6.068 -9.441 1.00 98.69 159 LYS A C 1
ATOM 1265 O O . LYS A 1 159 ? -8.660 5.169 -10.171 1.00 98.69 159 LYS A O 1
ATOM 1270 N N . ASN A 1 160 ? -7.017 6.159 -9.002 1.00 98.44 160 ASN A N 1
ATOM 1271 C CA . ASN A 1 160 ? -5.976 5.153 -9.245 1.00 98.44 160 ASN A CA 1
ATOM 1272 C C . ASN A 1 160 ? -5.989 3.984 -8.239 1.00 98.44 160 ASN A C 1
ATOM 1274 O O . ASN A 1 160 ? -5.072 3.168 -8.248 1.00 98.44 160 ASN A O 1
ATOM 1278 N N . GLY A 1 161 ? -6.973 3.937 -7.336 1.00 97.25 161 GLY A N 1
ATOM 1279 C CA . GLY A 1 161 ? -7.114 2.898 -6.322 1.00 97.25 161 GLY A CA 1
ATOM 1280 C C . GLY A 1 161 ? -6.181 3.040 -5.117 1.00 97.25 161 GLY A C 1
ATOM 1281 O O . GLY A 1 161 ? -6.115 2.113 -4.317 1.00 97.25 161 GLY A O 1
ATOM 1282 N N . ASN A 1 162 ? -5.442 4.143 -4.953 1.00 98.38 162 ASN A N 1
ATOM 1283 C CA . ASN A 1 162 ? -4.623 4.395 -3.759 1.00 98.38 162 ASN A CA 1
ATOM 1284 C C . ASN A 1 162 ? -5.328 5.328 -2.770 1.00 98.38 162 ASN A C 1
ATOM 1286 O O . ASN A 1 162 ? -6.123 6.180 -3.167 1.00 98.38 162 ASN A O 1
ATOM 1290 N N . VAL A 1 163 ? -5.004 5.193 -1.482 1.00 98.50 163 VAL A N 1
ATOM 1291 C CA . VAL A 1 163 ? -5.397 6.176 -0.464 1.00 98.50 163 VAL A CA 1
ATOM 1292 C C . VAL A 1 163 ? -4.491 7.392 -0.603 1.00 98.50 163 VAL A C 1
ATOM 1294 O O . VAL A 1 163 ? -3.270 7.257 -0.632 1.00 98.50 163 VAL A O 1
ATOM 1297 N N . ILE A 1 164 ? -5.084 8.581 -0.695 1.00 98.31 164 ILE A N 1
ATOM 1298 C CA . ILE A 1 164 ? -4.351 9.848 -0.693 1.00 98.31 164 ILE A CA 1
ATOM 1299 C C . ILE A 1 164 ? -4.609 10.558 0.629 1.00 98.31 164 ILE A C 1
ATOM 1301 O O . ILE A 1 164 ? -5.753 10.812 1.003 1.00 98.31 164 ILE A O 1
ATOM 1305 N N . THR A 1 165 ? -3.530 10.920 1.314 1.00 97.56 165 THR A N 1
ATOM 1306 C CA . THR A 1 165 ? -3.553 11.791 2.488 1.00 97.56 165 THR A CA 1
ATOM 1307 C C . THR A 1 165 ? -3.296 13.238 2.062 1.00 97.56 165 THR A C 1
ATOM 1309 O O . THR A 1 165 ? -2.567 13.507 1.105 1.00 97.56 165 THR A O 1
ATOM 1312 N N . ARG A 1 166 ? -3.837 14.211 2.804 1.00 94.12 166 ARG A N 1
ATOM 1313 C CA . ARG A 1 166 ? -3.625 15.639 2.488 1.00 94.12 166 ARG A CA 1
ATOM 1314 C C . ARG A 1 166 ? -2.167 16.105 2.606 1.00 94.12 166 ARG A C 1
ATOM 1316 O O . ARG A 1 166 ? -1.819 17.105 1.995 1.00 94.12 166 ARG A O 1
ATOM 1323 N N . GLN A 1 167 ? -1.356 15.430 3.420 1.00 94.06 167 GLN A N 1
ATOM 1324 C CA . GLN A 1 167 ? -0.017 15.895 3.816 1.00 94.06 167 GLN A CA 1
ATOM 1325 C C . GLN A 1 167 ? 1.130 15.114 3.179 1.00 94.06 167 GLN A C 1
ATOM 1327 O O . GLN A 1 167 ? 2.226 15.647 3.106 1.00 94.06 167 GLN A O 1
ATOM 1332 N N . TYR A 1 168 ? 0.891 13.869 2.760 1.00 97.19 168 TYR A N 1
ATOM 1333 C CA . TYR A 1 168 ? 1.929 12.990 2.208 1.00 97.19 168 TYR A CA 1
ATOM 1334 C C . TYR A 1 168 ? 1.557 12.455 0.819 1.00 97.19 168 TYR A C 1
ATOM 1336 O O . TYR A 1 168 ? 2.305 11.683 0.223 1.00 97.19 168 TYR A O 1
ATOM 1344 N N . GLY A 1 169 ? 0.389 12.842 0.296 1.00 97.94 169 GLY A N 1
ATOM 1345 C CA . GLY A 1 169 ? -0.154 12.255 -0.918 1.00 97.94 169 GLY A CA 1
ATOM 1346 C C . GLY A 1 169 ? -0.448 10.763 -0.722 1.00 97.94 169 GLY A C 1
ATOM 1347 O O . GLY A 1 169 ? -0.924 10.367 0.346 1.00 97.94 169 GLY A O 1
ATOM 1348 N N . SER A 1 170 ? -0.184 9.942 -1.741 1.00 98.44 170 SER A N 1
ATOM 1349 C CA . SER A 1 170 ? -0.332 8.477 -1.690 1.00 98.44 170 SER A CA 1
ATOM 1350 C C . SER A 1 170 ? 0.934 7.726 -1.282 1.00 98.44 170 SER A C 1
ATOM 1352 O O . SER A 1 170 ? 0.920 6.499 -1.242 1.00 98.44 170 SER A O 1
ATOM 1354 N N . TRP A 1 171 ? 2.025 8.426 -0.963 1.00 98.38 171 TRP A N 1
ATOM 1355 C CA . TRP A 1 171 ? 3.292 7.807 -0.570 1.00 98.38 171 TRP A CA 1
ATOM 1356 C C . TRP A 1 171 ? 3.293 7.345 0.891 1.00 98.38 171 TRP A C 1
ATOM 1358 O O . TRP A 1 171 ? 4.184 7.688 1.666 1.00 98.38 171 TRP A O 1
ATOM 1368 N N . VAL A 1 172 ? 2.276 6.579 1.280 1.00 98.62 172 VAL A N 1
ATOM 1369 C CA . VAL A 1 172 ? 2.122 6.032 2.628 1.00 98.62 172 VAL A CA 1
ATOM 1370 C C . VAL A 1 172 ? 1.926 4.521 2.586 1.00 98.62 172 VAL A C 1
ATOM 1372 O O . VAL A 1 172 ? 1.174 4.003 1.762 1.00 98.62 172 VAL A O 1
ATOM 1375 N N . PHE A 1 173 ? 2.600 3.811 3.483 1.00 98.75 173 PHE A N 1
ATOM 1376 C CA . PHE A 1 173 ? 2.230 2.452 3.852 1.00 98.75 173 PHE A CA 1
ATOM 1377 C C . PHE A 1 173 ? 1.063 2.506 4.822 1.00 98.75 173 PHE A C 1
ATOM 1379 O O . PHE A 1 173 ? 1.005 3.414 5.652 1.00 98.75 173 PHE A O 1
ATOM 1386 N N . LEU A 1 174 ? 0.162 1.535 4.721 1.00 98.81 174 LEU A N 1
ATOM 1387 C CA . LEU A 1 174 ? -0.979 1.386 5.612 1.00 98.81 174 LEU A CA 1
ATOM 1388 C C . LEU A 1 174 ? -0.743 0.203 6.547 1.00 98.81 174 LEU A C 1
ATOM 1390 O O . LEU A 1 174 ? -0.079 -0.767 6.181 1.00 98.81 174 LEU A O 1
ATOM 1394 N N . GLY A 1 175 ? -1.280 0.316 7.750 1.00 98.62 175 GLY A N 1
ATOM 1395 C CA . GLY A 1 175 ? -1.450 -0.805 8.655 1.00 98.62 175 GLY A CA 1
ATOM 1396 C C . GLY A 1 175 ? -2.670 -0.581 9.527 1.00 98.62 175 GLY A C 1
ATOM 1397 O O . GLY A 1 175 ? -3.168 0.542 9.664 1.00 98.62 175 GLY A O 1
ATOM 1398 N N . GLU A 1 176 ? -3.124 -1.652 10.152 1.00 98.25 176 GLU A N 1
ATOM 1399 C CA . GLU A 1 176 ? -4.358 -1.649 10.914 1.00 98.25 176 GLU A CA 1
ATOM 1400 C C . GLU A 1 176 ? -4.234 -2.495 12.170 1.00 98.25 176 GLU A C 1
ATOM 1402 O O . GLU A 1 176 ? -3.503 -3.487 12.227 1.00 98.25 176 GLU A O 1
ATOM 1407 N N . LEU A 1 177 ? -4.992 -2.09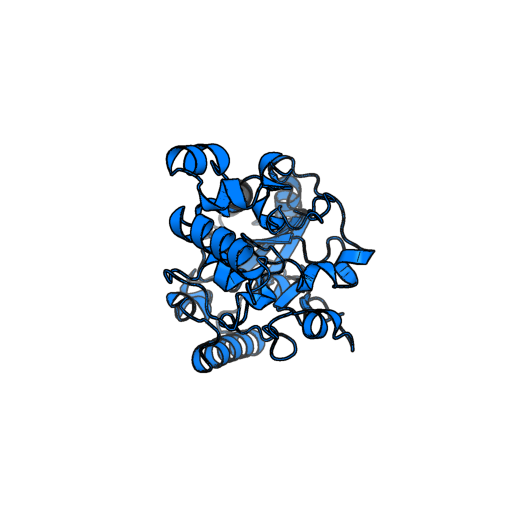3 13.181 1.00 98.62 177 LEU A N 1
ATOM 1408 C CA . LEU A 1 177 ? -5.129 -2.790 14.441 1.00 98.62 177 LEU A CA 1
ATOM 1409 C C . LEU A 1 177 ? -6.617 -2.888 14.783 1.00 98.62 177 LEU A C 1
ATOM 1411 O O . LEU A 1 177 ? -7.280 -1.895 15.076 1.00 98.62 177 LEU A O 1
ATOM 1415 N N . LEU A 1 178 ? -7.144 -4.104 14.696 1.00 98.81 178 LEU A N 1
ATOM 1416 C CA . LEU A 1 178 ? -8.505 -4.466 15.063 1.00 98.81 178 LEU A CA 1
ATOM 1417 C C . LEU A 1 178 ? -8.534 -4.693 16.568 1.00 98.81 178 LEU A C 1
ATOM 1419 O O . LEU A 1 178 ? -7.680 -5.407 17.096 1.00 98.81 178 LEU A O 1
ATOM 1423 N N . THR A 1 179 ? -9.537 -4.147 17.244 1.00 98.81 179 THR A N 1
ATOM 1424 C CA . THR A 1 179 ? -9.704 -4.327 18.684 1.00 98.81 179 THR A CA 1
ATOM 1425 C C . THR A 1 179 ? -11.169 -4.504 19.062 1.00 98.81 179 THR A C 1
ATOM 1427 O O . THR A 1 179 ? -12.069 -3.951 18.424 1.00 98.81 179 THR A O 1
ATOM 1430 N N . THR A 1 180 ? -11.419 -5.283 20.112 1.00 98.69 180 THR A N 1
ATOM 1431 C CA . THR A 1 180 ? -12.738 -5.363 20.761 1.00 98.69 180 THR A CA 1
ATOM 1432 C C . THR A 1 180 ? -13.021 -4.147 21.649 1.00 98.69 180 THR A C 1
ATOM 1434 O O . THR A 1 180 ? -14.121 -4.031 22.178 1.00 98.69 180 THR A O 1
ATOM 1437 N N . LEU A 1 181 ? -12.046 -3.244 21.822 1.00 98.44 181 LEU A N 1
ATOM 1438 C CA . LEU A 1 181 ? -12.231 -1.969 22.507 1.00 98.44 181 LEU A CA 1
ATOM 1439 C C . LEU A 1 181 ? -13.099 -1.030 21.666 1.00 98.44 181 LEU A C 1
ATOM 1441 O O . LEU A 1 181 ? -12.829 -0.816 20.482 1.00 98.44 181 LEU A O 1
ATOM 1445 N N . GLU A 1 182 ? -14.101 -0.423 22.287 1.00 98.25 182 GLU A N 1
ATOM 1446 C CA . GLU A 1 182 ? -14.866 0.661 21.676 1.00 98.25 182 GLU A CA 1
ATOM 1447 C C . GLU A 1 182 ? -14.111 1.987 21.815 1.00 98.25 182 GLU A C 1
ATOM 1449 O O . GLU A 1 182 ? -13.718 2.382 22.913 1.00 98.25 182 GLU A O 1
ATOM 1454 N N . LEU A 1 183 ? -13.884 2.657 20.689 1.00 98.38 183 LEU A N 1
ATOM 1455 C CA . LEU A 1 183 ? -13.178 3.928 20.599 1.00 98.38 183 LEU A CA 1
ATOM 1456 C C . LEU A 1 183 ? -14.023 4.922 19.805 1.00 98.38 183 LEU A C 1
ATOM 1458 O O . LEU A 1 183 ? -14.737 4.547 18.877 1.00 98.38 183 LEU A O 1
ATOM 1462 N N . GLU A 1 184 ? -13.908 6.203 20.150 1.00 98.50 184 GLU A N 1
ATOM 1463 C CA . GLU A 1 184 ? -14.552 7.276 19.391 1.00 98.50 184 GLU A CA 1
ATOM 1464 C C . GLU A 1 184 ? -13.991 7.317 17.953 1.00 98.50 184 GLU A C 1
ATOM 1466 O O . GLU A 1 184 ? -12.772 7.452 17.789 1.00 98.50 184 GLU A O 1
ATOM 1471 N N . PRO A 1 185 ? -14.842 7.191 16.914 1.00 98.50 185 PRO A N 1
ATOM 1472 C CA . PRO A 1 185 ? -14.389 7.137 15.533 1.00 98.50 185 PRO A CA 1
ATOM 1473 C C . PRO A 1 185 ? -14.091 8.522 14.955 1.00 98.50 185 PRO A C 1
ATOM 1475 O O . PRO A 1 185 ? -14.716 9.530 15.290 1.00 98.50 185 PRO A O 1
ATOM 1478 N N . ASP A 1 186 ? -13.176 8.543 13.996 1.00 98.25 186 ASP A N 1
ATOM 1479 C CA . ASP A 1 186 ? -12.927 9.680 13.126 1.00 98.25 186 ASP A CA 1
ATOM 1480 C C . ASP A 1 186 ? -13.929 9.737 11.967 1.00 98.25 186 ASP A C 1
ATOM 1482 O O . ASP A 1 186 ? -14.705 8.816 11.709 1.00 98.25 186 ASP A O 1
ATOM 1486 N N . ARG A 1 187 ? -13.921 10.863 11.248 1.00 96.12 187 ARG A N 1
ATOM 1487 C CA . ARG A 1 187 ? -14.792 11.070 10.087 1.00 96.12 187 ARG A CA 1
ATOM 1488 C C . ARG A 1 187 ? -14.041 10.787 8.785 1.00 96.12 187 ARG A C 1
ATOM 1490 O O . ARG A 1 187 ? -12.955 11.343 8.598 1.00 96.12 187 ARG A O 1
ATOM 1497 N N . PRO A 1 188 ? -14.636 10.035 7.841 1.00 95.75 188 PRO A N 1
ATOM 1498 C CA . PRO A 1 188 ? -14.052 9.830 6.523 1.00 95.75 188 PRO A CA 1
ATOM 1499 C C . PRO A 1 188 ? -13.764 11.152 5.803 1.00 95.75 188 PRO A C 1
ATOM 1501 O O . PRO A 1 188 ? -14.556 12.100 5.850 1.00 95.75 188 PRO A O 1
ATOM 1504 N N . HIS A 1 189 ? -12.640 11.220 5.088 1.00 90.88 189 HIS A N 1
ATOM 1505 C CA . HIS A 1 189 ? -12.318 12.394 4.282 1.00 90.88 189 HIS A CA 1
ATOM 1506 C C . HIS A 1 189 ? -13.202 12.470 3.023 1.00 90.88 189 HIS A C 1
ATOM 1508 O O . HIS A 1 189 ? -13.452 11.447 2.378 1.00 90.88 189 HIS A O 1
ATOM 1514 N N . PRO A 1 190 ? -13.618 13.680 2.598 1.00 92.44 190 PRO A N 1
ATOM 1515 C CA . PRO A 1 190 ? -14.266 13.848 1.305 1.00 92.44 190 PRO A CA 1
ATOM 1516 C C . PRO A 1 190 ? -13.291 13.529 0.164 1.00 92.44 190 PRO A C 1
ATOM 1518 O O . PRO A 1 190 ? -12.081 13.743 0.271 1.00 92.44 190 PRO A O 1
ATOM 1521 N N . ASN A 1 191 ? -13.825 13.046 -0.959 1.00 93.69 191 ASN A N 1
ATOM 1522 C CA . ASN A 1 191 ? -13.017 12.773 -2.142 1.00 93.69 191 ASN A CA 1
ATOM 1523 C C . ASN A 1 191 ? -12.509 14.082 -2.771 1.00 93.69 191 ASN A C 1
ATOM 1525 O O . ASN A 1 191 ? -13.282 15.014 -2.991 1.00 93.69 191 ASN A O 1
ATOM 1529 N N . HIS A 1 192 ? -11.221 14.132 -3.120 1.00 95.88 192 HIS A N 1
ATOM 1530 C CA . HIS A 1 192 ? -10.598 15.313 -3.725 1.00 95.88 192 HIS A CA 1
ATOM 1531 C C . HIS A 1 192 ? -10.001 15.077 -5.124 1.00 95.88 192 HIS A C 1
ATOM 1533 O O . HIS A 1 192 ? -9.162 15.854 -5.586 1.00 95.88 192 HIS A O 1
ATOM 1539 N N . CYS A 1 193 ? -10.407 14.019 -5.830 1.00 97.06 193 CYS A N 1
ATOM 1540 C CA . CYS A 1 193 ? -10.010 13.824 -7.228 1.00 97.06 193 CYS A CA 1
ATOM 1541 C C . CYS A 1 193 ? -10.754 14.764 -8.189 1.00 97.06 193 CYS A C 1
ATOM 1543 O O . CYS A 1 193 ? -10.183 15.156 -9.207 1.00 97.06 193 CYS A O 1
ATOM 1545 N N . GLY A 1 194 ? -12.008 15.121 -7.889 1.00 95.44 194 GLY A N 1
ATOM 1546 C CA . GLY A 1 194 ? -12.845 15.946 -8.765 1.00 95.44 194 GLY A CA 1
ATOM 1547 C C . GLY A 1 194 ? -12.910 15.396 -10.196 1.00 95.44 194 GLY A C 1
ATOM 1548 O O . GLY A 1 194 ? -13.027 14.187 -10.418 1.00 95.44 194 GLY A O 1
ATOM 1549 N N . THR A 1 195 ? -12.766 16.276 -11.185 1.00 97.06 195 THR A N 1
ATOM 1550 C CA . THR A 1 195 ? -12.776 15.923 -12.615 1.00 97.06 195 THR A CA 1
ATOM 1551 C C . THR A 1 195 ? -11.434 15.404 -13.141 1.00 97.06 195 THR A C 1
ATOM 1553 O O . THR A 1 195 ? -11.358 14.997 -14.292 1.00 97.06 195 THR A O 1
ATOM 1556 N N . CYS A 1 196 ? -10.376 15.353 -12.322 1.00 98.44 196 CYS A N 1
ATOM 1557 C CA . CYS A 1 196 ? -9.042 14.933 -12.764 1.00 98.44 196 CYS A CA 1
ATOM 1558 C C . CYS A 1 196 ? -9.030 13.484 -13.287 1.00 98.44 196 CYS A C 1
ATOM 1560 O O . CYS A 1 196 ? -9.576 12.592 -12.632 1.00 98.44 196 CYS A O 1
ATOM 1562 N N . THR A 1 197 ? -8.361 13.247 -14.419 1.00 98.44 197 THR A N 1
ATOM 1563 C CA . THR A 1 197 ? -8.184 11.928 -15.063 1.00 98.44 197 THR A CA 1
ATOM 1564 C C . THR A 1 197 ? -6.720 11.526 -15.256 1.00 98.44 197 THR A C 1
ATOM 1566 O O . THR A 1 197 ? -6.460 10.421 -15.708 1.00 98.44 197 THR A O 1
ATOM 1569 N N . ARG A 1 198 ? -5.749 12.347 -14.822 1.00 98.75 198 ARG A N 1
ATOM 1570 C CA . ARG A 1 198 ? -4.310 12.166 -15.123 1.00 98.75 198 ARG A CA 1
ATOM 1571 C C . ARG A 1 198 ? -3.768 10.749 -14.919 1.00 98.75 198 ARG A C 1
ATOM 1573 O O . ARG A 1 198 ? -2.926 10.308 -15.686 1.00 98.75 198 ARG A O 1
ATOM 1580 N N . CYS A 1 199 ? -4.201 10.056 -13.865 1.00 98.75 199 CYS A N 1
ATOM 1581 C CA . CYS A 1 199 ? -3.741 8.694 -13.590 1.00 98.75 199 CYS A CA 1
ATOM 1582 C C . CYS A 1 199 ? -4.307 7.655 -14.566 1.00 98.75 199 CYS A C 1
ATOM 1584 O O . CYS A 1 199 ? -3.582 6.723 -14.901 1.00 98.75 199 CYS A O 1
ATOM 1586 N N . LEU A 1 200 ? -5.548 7.832 -15.029 1.00 98.75 200 LEU A N 1
ATOM 1587 C CA . LEU A 1 200 ? -6.157 7.005 -16.071 1.00 98.75 200 LEU A CA 1
ATOM 1588 C C . LEU A 1 200 ? -5.413 7.241 -17.388 1.00 98.75 200 LEU A C 1
ATOM 1590 O O . LEU A 1 200 ? -4.906 6.294 -17.979 1.00 98.75 200 LEU A O 1
ATOM 1594 N N . ASP A 1 201 ? -5.250 8.512 -17.766 1.00 98.62 201 ASP A N 1
ATOM 1595 C CA . ASP A 1 201 ? -4.635 8.918 -19.036 1.00 98.62 201 ASP A CA 1
ATOM 1596 C C . ASP A 1 201 ? -3.160 8.492 -19.138 1.00 98.62 201 ASP A C 1
ATOM 1598 O O . ASP A 1 201 ? -2.671 8.134 -20.206 1.00 98.62 201 ASP A O 1
ATOM 1602 N N . ALA A 1 202 ? -2.427 8.522 -18.020 1.00 98.56 202 ALA A N 1
ATOM 1603 C CA . ALA A 1 202 ? -1.010 8.172 -17.995 1.00 98.56 202 ALA A CA 1
ATOM 1604 C C . ALA A 1 202 ? -0.738 6.663 -17.894 1.00 98.56 202 ALA A C 1
ATOM 1606 O O . ALA A 1 202 ? 0.404 6.244 -18.111 1.00 98.56 202 ALA A O 1
ATOM 1607 N N . CYS A 1 203 ? -1.730 5.850 -17.512 1.00 98.62 203 CYS A N 1
ATOM 1608 C CA . CYS A 1 203 ? -1.544 4.415 -17.327 1.00 98.62 203 CYS A CA 1
ATOM 1609 C C . CYS A 1 203 ? -1.270 3.748 -18.686 1.00 98.62 203 CYS A C 1
ATOM 1611 O O . CYS A 1 203 ? -2.176 3.663 -19.513 1.00 98.62 203 CYS A O 1
ATOM 1613 N N . PRO A 1 204 ? -0.050 3.239 -18.941 1.00 98.25 204 PRO A N 1
ATOM 1614 C CA . PRO A 1 204 ? 0.363 2.864 -20.295 1.00 98.25 204 PRO A CA 1
ATOM 1615 C C . PRO A 1 204 ? -0.371 1.636 -20.842 1.00 98.25 204 PRO A C 1
ATOM 1617 O O . PRO A 1 204 ? -0.420 1.449 -22.049 1.00 98.25 204 PRO A O 1
ATOM 1620 N N . THR A 1 205 ? -0.939 0.819 -19.962 1.00 98.44 205 THR A N 1
ATOM 1621 C CA . THR A 1 205 ? -1.683 -0.398 -20.296 1.00 98.44 205 THR A CA 1
ATOM 1622 C C . THR A 1 205 ? -3.192 -0.227 -20.124 1.00 98.44 205 THR A C 1
ATOM 1624 O O . THR A 1 205 ? -3.945 -1.173 -20.352 1.00 98.44 205 THR A O 1
ATOM 1627 N N . GLY A 1 206 ? -3.660 0.951 -19.688 1.00 98.31 206 GLY A N 1
ATOM 1628 C CA . GLY A 1 206 ? -5.064 1.194 -19.345 1.00 98.31 206 GLY A CA 1
ATOM 1629 C C . GLY A 1 206 ? -5.581 0.311 -18.203 1.00 98.31 206 GLY A C 1
ATOM 1630 O O . GLY A 1 206 ? -6.746 -0.073 -18.211 1.00 98.31 206 GLY A O 1
ATOM 1631 N N . ALA A 1 207 ? -4.720 -0.044 -17.243 1.00 98.69 207 ALA A N 1
ATOM 1632 C CA . ALA A 1 207 ? -5.085 -0.888 -16.104 1.00 98.69 207 ALA A CA 1
ATOM 1633 C C . ALA A 1 207 ? -6.114 -0.242 -15.169 1.00 98.69 207 ALA A C 1
ATOM 1635 O O . ALA A 1 207 ? -6.844 -0.948 -14.490 1.00 98.69 207 ALA A O 1
ATOM 1636 N N . ILE A 1 208 ? -6.191 1.090 -15.123 1.00 98.69 208 ILE A N 1
ATOM 1637 C CA . ILE A 1 208 ? -7.280 1.788 -14.433 1.00 98.69 208 ILE A CA 1
ATOM 1638 C C . ILE A 1 208 ? -8.437 1.896 -15.432 1.00 98.69 208 ILE A C 1
ATOM 1640 O O . ILE A 1 208 ? -8.500 2.856 -16.201 1.00 98.69 208 ILE A O 1
ATOM 1644 N N . THR A 1 209 ? -9.296 0.876 -15.472 1.00 97.69 209 THR A N 1
ATOM 1645 C CA . THR A 1 209 ? -10.330 0.701 -16.511 1.00 97.69 209 THR A CA 1
ATOM 1646 C C . THR A 1 209 ? -11.422 1.763 -16.430 1.00 97.69 209 THR A C 1
ATOM 1648 O O . THR A 1 209 ? -11.967 2.186 -17.447 1.00 97.69 209 THR A O 1
ATOM 1651 N N . GLN A 1 210 ? -11.695 2.236 -15.218 1.00 97.44 210 GLN A N 1
ATOM 1652 C CA . GLN A 1 210 ? -12.559 3.367 -14.904 1.00 97.44 210 GLN A CA 1
ATOM 1653 C C . GLN A 1 210 ? -12.154 3.931 -13.531 1.00 97.44 210 GLN A C 1
ATOM 1655 O O . GLN A 1 210 ? -11.357 3.304 -12.825 1.00 97.44 210 GLN A O 1
ATOM 1660 N N . PRO A 1 211 ? -12.658 5.109 -13.108 1.00 97.88 211 PRO A N 1
ATOM 1661 C CA . PRO A 1 211 ? -12.367 5.634 -11.779 1.00 97.88 211 PRO A CA 1
ATOM 1662 C C . PRO A 1 211 ? -12.542 4.572 -10.683 1.00 97.88 211 PRO A C 1
ATOM 1664 O O . PRO A 1 211 ? -13.599 3.958 -10.589 1.00 97.88 211 PRO A O 1
ATOM 1667 N N . TYR A 1 212 ? -11.507 4.399 -9.853 1.00 97.38 212 TYR A N 1
ATOM 1668 C CA . TYR A 1 212 ? -11.465 3.499 -8.688 1.00 97.38 212 TYR A CA 1
ATOM 1669 C C . TYR A 1 212 ? -11.334 2.000 -8.995 1.00 97.38 212 TYR A C 1
ATOM 1671 O O . TYR A 1 212 ? -11.164 1.223 -8.058 1.00 97.38 212 TYR A O 1
ATOM 1679 N N . VAL A 1 213 ? -11.344 1.590 -10.266 1.00 98.25 213 VAL A N 1
ATOM 1680 C CA . VAL A 1 213 ? -11.266 0.179 -10.666 1.00 98.25 213 VAL A CA 1
ATOM 1681 C C . VAL A 1 213 ? -9.941 -0.090 -11.371 1.00 98.25 213 VAL A C 1
ATOM 1683 O O . VAL A 1 213 ? -9.606 0.570 -12.354 1.00 98.25 213 VAL A O 1
ATOM 1686 N N . VAL A 1 214 ? -9.179 -1.054 -10.850 1.00 98.50 214 VAL A N 1
ATOM 1687 C CA . VAL A 1 214 ? -7.871 -1.454 -11.387 1.00 98.50 214 VAL A CA 1
ATOM 1688 C C . VAL A 1 214 ? -7.920 -2.912 -11.817 1.00 98.50 214 VAL A C 1
ATOM 1690 O O . VAL A 1 214 ? -8.080 -3.782 -10.973 1.00 98.50 214 VAL A O 1
ATOM 1693 N N . ASP A 1 215 ? -7.727 -3.185 -13.098 1.00 98.69 215 ASP A N 1
ATOM 1694 C CA . ASP A 1 215 ? -7.537 -4.532 -13.626 1.00 98.69 215 ASP A CA 1
ATOM 1695 C C . ASP A 1 215 ? -6.074 -4.972 -13.445 1.00 98.69 215 ASP A C 1
ATOM 1697 O O . ASP A 1 215 ? -5.156 -4.431 -14.078 1.00 98.69 215 ASP A O 1
ATOM 1701 N N . ALA A 1 216 ? -5.832 -5.946 -12.561 1.00 98.44 216 ALA A N 1
ATOM 1702 C CA . ALA A 1 216 ? -4.489 -6.454 -12.299 1.00 98.44 216 ALA A CA 1
ATOM 1703 C C . ALA A 1 216 ? -3.888 -7.161 -13.520 1.00 98.44 216 ALA A C 1
ATOM 1705 O O . ALA A 1 216 ? -2.679 -7.051 -13.714 1.00 98.44 216 ALA A O 1
ATOM 1706 N N . ASN A 1 217 ? -4.706 -7.758 -14.399 1.00 98.38 217 ASN A N 1
ATOM 1707 C CA . ASN A 1 217 ? -4.249 -8.402 -15.643 1.00 98.38 217 ASN A CA 1
ATOM 1708 C C . ASN A 1 217 ? -3.616 -7.421 -16.635 1.00 98.38 217 ASN A C 1
ATOM 1710 O O . ASN A 1 217 ? -3.042 -7.825 -17.642 1.00 98.38 217 ASN A O 1
ATOM 1714 N N . ARG A 1 218 ? -3.766 -6.119 -16.382 1.00 98.62 218 ARG A N 1
ATOM 1715 C CA . ARG A 1 218 ? -3.184 -5.042 -17.182 1.00 98.62 218 ARG A CA 1
ATOM 1716 C C . ARG A 1 218 ? -2.142 -4.257 -16.394 1.00 98.62 218 ARG A C 1
ATOM 1718 O O . ARG A 1 218 ? -1.433 -3.429 -16.959 1.00 98.62 218 ARG A O 1
ATOM 1725 N N . CYS A 1 219 ? -2.036 -4.447 -15.082 1.00 98.81 219 CYS A N 1
ATOM 1726 C CA . CYS A 1 219 ? -1.216 -3.600 -14.226 1.00 98.81 219 CYS A CA 1
ATOM 1727 C C . CYS A 1 219 ? 0.261 -4.018 -14.266 1.00 98.81 219 CYS A C 1
ATOM 1729 O O . CYS A 1 219 ? 0.620 -5.116 -13.846 1.00 98.81 219 CYS A O 1
ATOM 1731 N N . ILE A 1 220 ? 1.154 -3.108 -14.674 1.00 98.69 220 ILE A N 1
ATOM 1732 C CA . ILE A 1 220 ? 2.612 -3.355 -14.666 1.00 98.69 220 ILE A CA 1
ATOM 1733 C C . ILE A 1 220 ? 3.098 -3.779 -13.275 1.00 98.69 220 ILE A C 1
ATOM 1735 O O . ILE A 1 220 ? 3.948 -4.662 -13.163 1.00 98.69 220 ILE A O 1
ATOM 1739 N N . ALA A 1 221 ? 2.552 -3.183 -12.208 1.00 98.38 221 ALA A N 1
ATOM 1740 C CA . ALA A 1 221 ? 2.925 -3.563 -10.851 1.00 98.38 221 ALA A CA 1
ATOM 1741 C C . ALA A 1 221 ? 2.599 -5.041 -10.587 1.00 98.38 221 ALA A C 1
ATOM 1743 O O . ALA A 1 221 ? 3.492 -5.771 -10.179 1.00 98.38 221 ALA A O 1
ATOM 1744 N N . TYR A 1 222 ? 1.390 -5.510 -10.924 1.00 98.50 222 TYR A N 1
ATOM 1745 C CA . TYR A 1 222 ? 1.033 -6.931 -10.817 1.00 98.50 222 TYR A CA 1
ATOM 1746 C C . TYR A 1 222 ? 2.011 -7.822 -11.593 1.00 98.50 222 TYR A C 1
ATOM 1748 O O . TYR A 1 222 ? 2.578 -8.761 -11.032 1.00 98.50 222 TYR A O 1
ATOM 1756 N N . HIS A 1 223 ? 2.275 -7.504 -12.863 1.00 98.56 223 HIS A N 1
ATOM 1757 C CA . HIS A 1 223 ? 3.124 -8.353 -13.699 1.00 98.56 223 HIS A CA 1
ATOM 1758 C C . HIS A 1 223 ? 4.576 -8.423 -13.230 1.00 98.56 223 HIS A C 1
ATOM 1760 O O . HIS A 1 223 ? 5.223 -9.459 -13.380 1.00 98.56 223 HIS A O 1
ATOM 1766 N N . THR A 1 224 ? 5.085 -7.347 -12.639 1.00 98.25 224 THR A N 1
ATOM 1767 C CA . THR A 1 224 ? 6.473 -7.292 -12.176 1.00 98.25 224 THR A CA 1
ATOM 1768 C C . THR A 1 224 ? 6.656 -7.851 -10.766 1.00 98.25 224 THR A C 1
ATOM 1770 O O . THR A 1 224 ? 7.762 -8.295 -10.458 1.00 98.25 224 THR A O 1
ATOM 1773 N N . ILE A 1 225 ? 5.603 -7.890 -9.932 1.00 97.19 225 ILE A N 1
ATOM 1774 C CA . ILE A 1 225 ? 5.712 -8.303 -8.518 1.00 97.19 225 ILE A CA 1
ATOM 1775 C C . ILE A 1 225 ? 4.994 -9.617 -8.164 1.00 97.19 225 ILE A C 1
ATOM 1777 O O . ILE A 1 225 ? 5.500 -10.370 -7.330 1.00 97.19 225 ILE A O 1
ATOM 1781 N N . GLU A 1 226 ? 3.855 -9.921 -8.796 1.00 96.69 226 GLU A N 1
ATOM 1782 C CA . GLU A 1 226 ? 3.001 -11.070 -8.453 1.00 96.69 226 GLU A CA 1
ATOM 1783 C C . GLU A 1 226 ? 2.956 -12.149 -9.528 1.00 96.69 226 GLU A C 1
ATOM 1785 O O . GLU A 1 226 ? 3.009 -13.327 -9.179 1.00 96.69 226 GLU A O 1
ATOM 1790 N N . ASN A 1 227 ? 2.862 -11.770 -10.809 1.00 97.38 227 ASN A N 1
ATOM 1791 C CA . ASN A 1 227 ? 2.690 -12.718 -11.912 1.00 97.38 227 ASN A CA 1
ATOM 1792 C C . ASN A 1 227 ? 3.813 -13.762 -11.913 1.00 97.38 227 ASN A C 1
ATOM 1794 O O . ASN A 1 227 ? 4.978 -13.417 -12.131 1.00 97.38 227 ASN A O 1
ATOM 1798 N N . ARG A 1 228 ? 3.469 -15.036 -11.708 1.00 95.75 228 ARG A N 1
ATOM 1799 C CA . ARG A 1 228 ? 4.439 -16.136 -11.610 1.00 95.75 228 ARG A CA 1
ATOM 1800 C C . ARG A 1 228 ? 4.703 -16.853 -12.936 1.00 95.75 228 ARG A C 1
ATOM 1802 O O . ARG A 1 228 ? 5.511 -17.772 -12.926 1.00 95.75 228 ARG A O 1
ATOM 1809 N N . ALA A 1 229 ? 4.072 -16.439 -14.036 1.00 96.81 229 ALA A N 1
ATOM 1810 C CA . ALA A 1 229 ? 4.301 -17.023 -15.356 1.00 96.81 229 ALA A CA 1
ATOM 1811 C C . ALA A 1 229 ? 5.764 -16.876 -15.810 1.00 96.81 229 ALA A C 1
ATOM 1813 O O . ALA A 1 229 ? 6.430 -15.894 -15.477 1.00 96.81 229 ALA A O 1
ATOM 1814 N N . ASP A 1 230 ? 6.259 -17.822 -16.604 1.00 96.44 230 ASP A N 1
ATOM 1815 C CA . ASP A 1 230 ? 7.651 -17.801 -17.074 1.00 96.44 230 ASP A CA 1
ATOM 1816 C C . ASP A 1 230 ? 7.933 -16.635 -18.031 1.00 96.44 230 ASP A C 1
ATOM 1818 O O . ASP A 1 230 ? 9.041 -16.102 -18.050 1.00 96.44 230 ASP A O 1
ATOM 1822 N N . THR A 1 231 ? 6.919 -16.180 -18.768 1.00 97.12 231 THR A N 1
ATOM 1823 C CA . THR A 1 231 ? 6.989 -15.028 -19.673 1.00 97.12 231 THR A CA 1
ATOM 1824 C C . THR A 1 231 ? 5.964 -13.960 -19.297 1.00 97.12 231 THR A C 1
ATOM 1826 O O . THR A 1 231 ? 4.959 -14.217 -18.628 1.00 97.12 231 THR A O 1
ATOM 1829 N N . LEU A 1 232 ? 6.250 -12.716 -19.682 1.00 97.75 232 LEU A N 1
ATOM 1830 C CA . LEU A 1 232 ? 5.297 -11.616 -19.561 1.00 97.75 232 LEU A CA 1
ATOM 1831 C C . LEU A 1 232 ? 4.386 -11.578 -20.798 1.00 97.75 232 LEU A C 1
ATOM 1833 O O . LEU A 1 232 ? 4.871 -11.874 -21.887 1.00 97.75 232 LEU A O 1
ATOM 1837 N N . PRO A 1 233 ? 3.101 -11.199 -20.664 1.00 96.62 233 PRO A N 1
ATOM 1838 C CA . PRO A 1 233 ? 2.206 -11.105 -21.814 1.00 96.62 233 PRO A CA 1
ATOM 1839 C C . PRO A 1 233 ? 2.662 -10.048 -22.828 1.00 96.62 233 PRO A C 1
ATOM 1841 O O . PRO A 1 233 ? 3.113 -8.967 -22.436 1.00 96.62 233 PRO A O 1
ATOM 1844 N N . ASP A 1 234 ? 2.431 -10.302 -24.117 1.00 95.50 234 ASP A N 1
ATOM 1845 C CA . ASP A 1 234 ? 2.746 -9.363 -25.210 1.00 95.50 234 ASP A CA 1
ATOM 1846 C C . ASP A 1 234 ? 2.003 -8.025 -25.077 1.00 95.50 234 ASP A C 1
ATOM 1848 O O . ASP A 1 234 ? 2.472 -6.987 -25.532 1.00 95.50 234 ASP A O 1
ATOM 1852 N N . THR A 1 235 ? 0.860 -8.018 -24.388 1.00 95.75 235 THR A N 1
ATOM 1853 C CA . THR A 1 235 ? 0.096 -6.803 -24.065 1.00 95.75 235 THR A CA 1
ATOM 1854 C C . THR A 1 235 ? 0.740 -5.945 -22.971 1.00 95.75 235 THR A C 1
ATOM 1856 O O . THR A 1 235 ? 0.280 -4.833 -22.716 1.00 95.75 235 THR A O 1
ATOM 1859 N N . ILE A 1 236 ? 1.791 -6.436 -22.307 1.00 97.94 236 ILE A N 1
ATOM 1860 C CA . ILE A 1 236 ? 2.471 -5.772 -21.188 1.00 97.94 236 ILE A CA 1
ATOM 1861 C C . ILE A 1 236 ? 3.899 -5.380 -21.553 1.00 97.94 236 ILE A C 1
ATOM 1863 O O . ILE A 1 236 ? 4.316 -4.270 -21.220 1.00 97.94 236 ILE A O 1
ATOM 1867 N N . VAL A 1 237 ? 4.640 -6.263 -22.232 1.00 97.12 237 VAL A N 1
ATOM 1868 C CA . VAL A 1 237 ? 6.071 -6.081 -22.540 1.00 97.12 237 VAL A CA 1
ATOM 1869 C C . VAL A 1 237 ? 6.381 -4.718 -23.188 1.00 97.12 237 VAL A C 1
ATOM 1871 O O . VAL A 1 237 ? 7.227 -4.003 -22.637 1.00 97.12 237 VAL A O 1
ATOM 1874 N N . PRO A 1 238 ? 5.650 -4.256 -24.227 1.00 96.62 238 PRO A N 1
ATOM 1875 C CA . PRO A 1 238 ? 5.906 -2.957 -24.863 1.00 96.62 238 PRO A CA 1
ATOM 1876 C C . PRO A 1 238 ? 5.705 -1.751 -23.935 1.00 96.62 238 PRO A C 1
ATOM 1878 O O . PRO A 1 238 ? 6.190 -0.649 -24.197 1.00 96.62 238 PRO A O 1
ATOM 1881 N N . HIS A 1 239 ? 4.977 -1.940 -22.834 1.00 97.56 239 HIS A N 1
ATOM 1882 C CA . HIS A 1 239 ? 4.554 -0.883 -21.924 1.00 97.56 239 HIS A CA 1
ATOM 1883 C C . HIS A 1 239 ? 5.342 -0.848 -20.613 1.00 97.56 239 HIS A C 1
ATOM 1885 O O . HIS A 1 239 ? 5.101 0.049 -19.801 1.00 97.56 239 HIS A O 1
ATOM 1891 N N . LEU A 1 240 ? 6.304 -1.757 -20.404 1.00 97.00 240 LEU A N 1
ATOM 1892 C CA . LEU A 1 240 ? 7.058 -1.857 -19.150 1.00 97.00 240 LEU A CA 1
ATOM 1893 C C . LEU A 1 240 ? 7.807 -0.572 -18.788 1.00 97.00 240 LEU A C 1
ATOM 1895 O O . LEU A 1 240 ? 8.003 -0.322 -17.607 1.00 97.00 240 LEU A O 1
ATOM 1899 N N . LYS A 1 241 ? 8.211 0.272 -19.751 1.00 95.88 241 LYS A N 1
ATOM 1900 C CA . LYS A 1 241 ? 8.890 1.568 -19.499 1.00 95.88 241 LYS A CA 1
ATOM 1901 C C . LYS A 1 241 ? 10.058 1.470 -18.497 1.00 95.88 241 LYS A C 1
ATOM 1903 O O . LYS A 1 241 ? 10.260 2.378 -17.680 1.00 95.88 241 LYS A O 1
ATOM 1908 N N . ASN A 1 242 ? 10.809 0.373 -18.583 1.00 97.06 242 ASN A N 1
ATOM 1909 C CA . ASN A 1 242 ? 11.910 -0.040 -17.708 1.00 97.06 242 ASN A CA 1
ATOM 1910 C C . ASN A 1 242 ? 11.531 -0.412 -16.264 1.00 97.06 242 ASN A C 1
ATOM 1912 O O . ASN A 1 242 ? 12.419 -0.624 -15.446 1.00 97.06 242 ASN A O 1
ATOM 1916 N N . TRP A 1 243 ? 10.249 -0.520 -15.914 1.00 98.06 243 TRP A N 1
ATOM 1917 C CA . TRP A 1 243 ? 9.817 -0.996 -14.599 1.00 98.06 243 TRP A CA 1
ATOM 1918 C C . TRP A 1 243 ? 10.139 -2.483 -14.420 1.00 98.06 243 TRP A C 1
ATOM 1920 O O . TRP A 1 243 ? 9.464 -3.343 -14.979 1.00 98.06 243 TRP A O 1
ATOM 1930 N N . VAL A 1 244 ? 11.164 -2.783 -13.618 1.00 97.62 244 VAL A N 1
ATOM 1931 C CA . VAL A 1 244 ? 11.557 -4.161 -13.270 1.00 97.62 244 VAL A CA 1
ATOM 1932 C C . VAL A 1 244 ? 10.833 -4.676 -12.026 1.00 97.62 244 VAL A C 1
ATOM 1934 O O . VAL A 1 244 ? 10.697 -5.886 -11.862 1.00 97.62 244 VAL A O 1
ATOM 1937 N N . ALA A 1 245 ? 10.356 -3.774 -11.161 1.00 97.81 245 ALA A N 1
ATOM 1938 C CA . ALA A 1 245 ? 9.609 -4.106 -9.952 1.00 97.81 245 ALA A CA 1
ATOM 1939 C C . ALA A 1 245 ? 8.664 -2.971 -9.534 1.00 97.81 245 ALA A C 1
ATOM 1941 O O . ALA A 1 245 ? 9.105 -1.875 -9.172 1.00 97.81 245 ALA A O 1
ATOM 1942 N N . GLY A 1 246 ? 7.362 -3.253 -9.544 1.00 98.19 246 GLY A N 1
ATOM 1943 C CA . GLY A 1 246 ? 6.312 -2.280 -9.257 1.00 98.19 246 GLY A CA 1
ATOM 1944 C C . GLY A 1 246 ? 6.118 -1.273 -10.395 1.00 98.19 246 GLY A C 1
ATOM 1945 O O . GLY A 1 246 ? 6.712 -1.389 -11.461 1.00 98.19 246 GLY A O 1
ATOM 1946 N N . CYS A 1 247 ? 5.260 -0.277 -10.183 1.00 98.69 247 CYS A N 1
ATOM 1947 C CA . CYS A 1 247 ? 5.063 0.836 -11.111 1.00 98.69 247 CYS A CA 1
ATOM 1948 C C . CYS A 1 247 ? 4.481 2.032 -10.360 1.00 98.69 247 CYS A C 1
ATOM 1950 O O . CYS A 1 247 ? 3.469 1.894 -9.675 1.00 98.69 247 CYS A O 1
ATOM 1952 N N . ASP A 1 248 ? 5.089 3.207 -10.526 1.00 98.56 248 ASP A N 1
ATOM 1953 C CA . ASP A 1 248 ? 4.651 4.423 -9.836 1.00 98.56 248 ASP A CA 1
ATOM 1954 C C . ASP A 1 248 ? 3.927 5.429 -10.730 1.00 98.56 248 ASP A C 1
ATOM 1956 O O . ASP A 1 248 ? 3.492 6.465 -10.236 1.00 98.56 248 ASP A O 1
ATOM 1960 N N . ILE A 1 249 ? 3.748 5.152 -12.025 1.00 98.69 249 ILE A N 1
ATOM 1961 C CA . ILE A 1 249 ? 3.263 6.145 -13.003 1.00 98.69 249 ILE A CA 1
ATOM 1962 C C . ILE A 1 249 ? 1.963 6.820 -12.540 1.00 98.69 249 ILE A C 1
ATOM 1964 O O . ILE A 1 249 ? 1.861 8.045 -12.553 1.00 98.69 249 ILE A O 1
ATOM 1968 N N . CYS A 1 250 ? 0.978 6.045 -12.074 1.00 98.69 250 CYS A N 1
ATOM 1969 C CA . CYS A 1 250 ? -0.314 6.580 -11.633 1.00 98.69 250 CYS A CA 1
ATOM 1970 C C . CYS A 1 250 ? -0.229 7.417 -10.341 1.00 98.69 250 CYS A C 1
ATOM 1972 O O . CYS A 1 250 ? -1.148 8.190 -10.051 1.00 98.69 250 CYS A O 1
ATOM 1974 N N . GLN A 1 251 ? 0.848 7.263 -9.566 1.00 98.62 251 GLN A N 1
ATOM 1975 C CA . GLN A 1 251 ? 1.159 8.065 -8.386 1.00 98.62 251 GLN A CA 1
ATOM 1976 C C . GLN A 1 251 ? 1.984 9.300 -8.770 1.00 98.62 251 GLN A C 1
ATOM 1978 O O . GLN A 1 251 ? 1.652 10.397 -8.327 1.00 98.62 251 GLN A O 1
ATOM 1983 N N . GLU A 1 252 ? 3.001 9.158 -9.621 1.00 98.00 252 GLU A N 1
ATOM 1984 C CA . GLU A 1 252 ? 3.899 10.244 -10.045 1.00 98.00 252 GLU A CA 1
ATOM 1985 C C . GLU A 1 252 ? 3.156 11.365 -10.783 1.00 98.00 252 GLU A C 1
ATOM 1987 O O . GLU A 1 252 ? 3.452 12.538 -10.575 1.00 98.00 252 GLU A O 1
ATOM 1992 N N . VAL A 1 253 ? 2.128 11.035 -11.575 1.00 98.56 253 VAL A N 1
ATOM 1993 C CA . VAL A 1 253 ? 1.301 12.045 -12.268 1.00 98.56 253 VAL A CA 1
ATOM 1994 C C . VAL A 1 253 ? 0.215 12.671 -11.385 1.00 98.56 253 VAL A C 1
ATOM 1996 O O . VAL A 1 253 ? -0.467 13.616 -11.805 1.00 98.56 253 VAL A O 1
ATOM 1999 N N . CYS A 1 254 ? -0.002 12.142 -10.176 1.00 98.62 254 CYS A N 1
ATOM 2000 C CA . CYS A 1 254 ? -1.060 12.613 -9.293 1.00 98.62 254 CYS A CA 1
ATOM 2001 C C . CYS A 1 254 ? -0.727 14.022 -8.765 1.00 98.62 254 CYS A C 1
ATOM 2003 O O . CYS A 1 254 ? 0.305 14.194 -8.113 1.00 98.62 254 CYS A O 1
ATOM 2005 N N . PRO A 1 255 ? -1.610 15.029 -8.943 1.00 98.19 255 PRO A N 1
ATOM 2006 C CA . PRO A 1 255 ? -1.361 16.385 -8.446 1.00 98.19 255 PRO A CA 1
ATOM 2007 C C . PRO A 1 255 ? -1.098 16.447 -6.939 1.00 98.19 255 PRO A C 1
ATOM 2009 O O . PRO A 1 255 ? -0.355 17.312 -6.481 1.00 98.19 255 PRO A O 1
ATOM 2012 N N . TRP A 1 256 ? -1.685 15.522 -6.173 1.00 97.94 256 TRP A N 1
ATOM 2013 C CA . TRP A 1 256 ? -1.495 15.461 -4.728 1.00 97.94 256 TRP A CA 1
ATOM 2014 C C . TRP A 1 256 ? -0.074 15.047 -4.338 1.00 97.94 256 TRP A C 1
ATOM 2016 O O . TRP A 1 256 ? 0.478 15.599 -3.393 1.00 97.94 256 TRP A O 1
ATOM 2026 N N . ASN A 1 257 ? 0.550 14.155 -5.106 1.00 98.19 257 ASN A N 1
ATOM 2027 C CA . ASN A 1 257 ? 1.946 13.777 -4.893 1.00 98.19 257 ASN A CA 1
ATOM 2028 C C . ASN A 1 257 ? 2.907 14.857 -5.388 1.00 98.19 257 ASN A C 1
ATOM 2030 O O . ASN A 1 257 ? 3.887 15.147 -4.716 1.00 98.19 257 ASN A O 1
ATOM 2034 N N . ILE A 1 258 ? 2.606 15.497 -6.520 1.00 96.94 258 ILE A N 1
ATOM 2035 C CA . ILE A 1 258 ? 3.448 16.573 -7.068 1.00 96.94 258 ILE A CA 1
ATOM 2036 C C . ILE A 1 258 ? 3.494 17.778 -6.119 1.00 96.94 258 ILE A C 1
ATOM 2038 O O . ILE A 1 258 ? 4.536 18.408 -5.971 1.00 96.94 258 ILE A O 1
ATOM 2042 N N . ARG A 1 259 ? 2.362 18.119 -5.489 1.00 95.81 259 ARG A N 1
ATOM 2043 C CA . ARG A 1 259 ? 2.236 19.340 -4.683 1.00 95.81 259 ARG A CA 1
ATOM 2044 C C . ARG A 1 259 ? 2.489 19.138 -3.191 1.00 95.81 259 ARG A C 1
ATOM 2046 O O . ARG A 1 259 ? 2.940 20.079 -2.546 1.00 95.81 259 ARG A O 1
ATOM 2053 N N . PHE A 1 260 ? 2.146 17.974 -2.638 1.00 95.62 260 PHE A N 1
ATOM 2054 C CA . PHE A 1 260 ? 2.103 17.783 -1.185 1.00 95.62 260 PHE A CA 1
ATOM 2055 C C . PHE A 1 260 ? 2.988 16.649 -0.669 1.00 95.62 260 PHE A C 1
ATOM 2057 O O . PHE A 1 260 ? 3.033 16.469 0.539 1.00 95.62 260 PHE A O 1
ATOM 2064 N N . ALA A 1 261 ? 3.684 15.883 -1.518 1.00 95.00 261 ALA A N 1
ATOM 2065 C CA . ALA A 1 261 ? 4.605 14.866 -1.013 1.00 95.00 261 ALA A CA 1
ATOM 2066 C C . ALA A 1 261 ? 5.716 15.506 -0.163 1.00 95.00 261 ALA A C 1
ATOM 2068 O O . ALA A 1 261 ? 6.300 16.519 -0.545 1.00 95.00 261 ALA A O 1
ATOM 2069 N N . GLN A 1 262 ? 6.017 14.885 0.976 1.00 96.56 262 GLN A N 1
ATOM 2070 C CA . GLN A 1 262 ? 7.068 15.306 1.901 1.00 96.56 262 GLN A CA 1
ATOM 2071 C C . GLN A 1 262 ? 8.087 14.177 2.036 1.00 96.56 262 GLN A C 1
ATOM 2073 O O . GLN A 1 262 ? 7.661 13.025 2.141 1.00 96.56 262 GLN A O 1
ATOM 2078 N N . PRO A 1 263 ? 9.405 14.447 2.028 1.00 97.88 263 PRO A N 1
ATOM 2079 C CA . PRO A 1 263 ? 10.404 13.416 2.288 1.00 97.88 263 PRO A CA 1
ATOM 2080 C C . PRO A 1 263 ? 10.137 12.693 3.613 1.00 97.88 263 PRO A C 1
ATOM 2082 O O . PRO A 1 263 ? 9.757 13.316 4.602 1.00 97.88 263 PRO A O 1
ATOM 2085 N N . THR A 1 264 ? 10.315 11.376 3.623 1.00 98.25 264 THR A N 1
ATOM 2086 C CA . THR A 1 264 ? 10.202 10.567 4.836 1.00 98.25 264 THR A CA 1
ATOM 2087 C C . THR A 1 264 ? 11.362 10.842 5.791 1.00 98.25 264 THR A C 1
ATOM 2089 O O . THR A 1 264 ? 12.511 10.988 5.372 1.00 98.25 264 THR A O 1
ATOM 2092 N N . ASP A 1 265 ? 11.053 10.876 7.082 1.00 97.50 265 ASP A N 1
ATOM 2093 C CA . ASP A 1 265 ? 12.001 10.902 8.199 1.00 97.50 265 ASP A CA 1
ATOM 2094 C C . ASP A 1 265 ? 12.360 9.486 8.696 1.00 97.50 265 ASP A C 1
ATOM 2096 O O . ASP A 1 265 ? 13.193 9.323 9.588 1.00 97.50 265 ASP A O 1
ATOM 2100 N N . VAL A 1 266 ? 11.772 8.439 8.106 1.00 98.19 266 VAL A N 1
ATOM 2101 C CA . VAL A 1 266 ? 12.036 7.043 8.469 1.00 98.19 266 VAL A CA 1
ATOM 2102 C C . VAL A 1 266 ? 13.303 6.572 7.765 1.00 98.19 266 VAL A C 1
ATOM 2104 O O . VAL A 1 266 ? 13.303 6.279 6.567 1.00 98.19 266 VAL A O 1
ATOM 2107 N N . ALA A 1 267 ? 14.395 6.473 8.524 1.00 97.69 267 ALA A N 1
ATOM 2108 C CA . ALA A 1 267 ? 15.705 6.082 8.008 1.00 97.69 267 ALA A CA 1
ATOM 2109 C C . ALA A 1 267 ? 15.681 4.722 7.286 1.00 97.69 267 ALA A C 1
ATOM 2111 O O . ALA A 1 267 ? 16.347 4.553 6.267 1.00 97.69 267 ALA A O 1
ATOM 2112 N N . GLU A 1 268 ? 14.879 3.762 7.758 1.00 97.81 268 GLU A N 1
ATOM 2113 C CA . GLU A 1 268 ? 14.764 2.439 7.138 1.00 97.81 268 GLU A CA 1
ATOM 2114 C C . GLU A 1 268 ? 14.178 2.464 5.718 1.00 97.81 268 GLU A C 1
ATOM 2116 O O . GLU A 1 268 ? 14.369 1.503 4.973 1.00 97.81 268 GLU A O 1
ATOM 2121 N N . PHE A 1 269 ? 13.489 3.535 5.322 1.00 98.00 269 PHE A N 1
ATOM 2122 C CA . PHE A 1 269 ? 12.929 3.685 3.976 1.00 98.00 269 PHE A CA 1
ATOM 2123 C C . PHE A 1 269 ? 13.866 4.381 2.996 1.00 98.00 269 PHE A C 1
ATOM 2125 O O . PHE A 1 269 ? 13.549 4.452 1.806 1.00 98.00 269 PHE A O 1
ATOM 2132 N N . GLN A 1 270 ? 15.032 4.845 3.455 1.00 97.50 270 GLN A N 1
ATOM 2133 C CA . GLN A 1 270 ? 16.036 5.380 2.548 1.00 97.50 270 GLN A CA 1
ATOM 2134 C C . GLN A 1 270 ? 16.490 4.294 1.559 1.00 97.50 270 GLN A C 1
ATOM 2136 O O . GLN A 1 270 ? 16.692 3.142 1.964 1.00 97.50 270 GLN A O 1
ATOM 2141 N N . PRO A 1 271 ? 16.622 4.618 0.259 1.00 96.31 271 PRO A N 1
ATOM 2142 C CA . PRO A 1 271 ? 16.958 3.626 -0.749 1.00 96.31 271 PRO A CA 1
ATOM 2143 C C . PRO A 1 271 ? 18.326 3.001 -0.507 1.00 96.31 271 PRO A C 1
ATOM 2145 O O . PRO A 1 271 ? 19.296 3.703 -0.220 1.00 96.31 271 PRO A O 1
ATOM 2148 N N . TYR A 1 272 ? 18.435 1.695 -0.731 1.00 95.56 272 TYR A N 1
ATOM 2149 C CA . TYR A 1 272 ? 19.750 1.100 -0.930 1.00 95.56 272 TYR A CA 1
ATOM 2150 C C . TYR A 1 272 ? 20.347 1.611 -2.256 1.00 95.56 272 TYR A C 1
ATOM 2152 O O . TYR A 1 272 ? 19.616 1.668 -3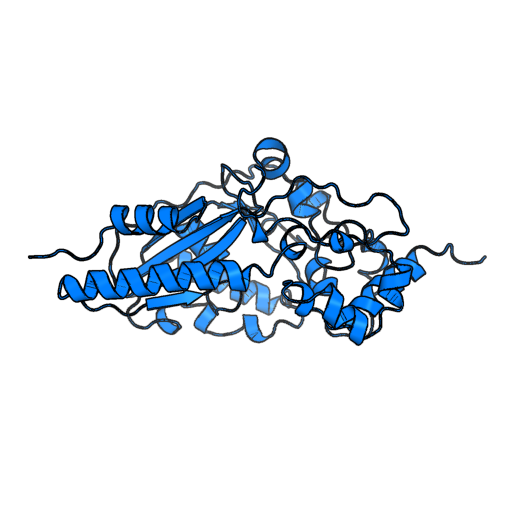.252 1.00 95.56 272 TYR A O 1
ATOM 2160 N N . PRO A 1 273 ? 21.647 1.968 -2.322 1.00 92.81 273 PRO A N 1
ATOM 2161 C CA . PRO A 1 273 ? 22.245 2.543 -3.531 1.00 92.81 273 PRO A CA 1
ATOM 2162 C C . PRO A 1 273 ? 22.021 1.707 -4.799 1.00 92.81 273 PRO A C 1
ATOM 2164 O O . PRO A 1 273 ? 21.668 2.248 -5.844 1.00 92.81 273 PRO A O 1
ATOM 2167 N N . HIS A 1 274 ? 22.120 0.379 -4.699 1.00 90.94 274 HIS A N 1
ATOM 2168 C CA . HIS A 1 274 ? 21.919 -0.542 -5.824 1.00 90.94 274 HIS A CA 1
ATOM 2169 C C . HIS A 1 274 ? 20.453 -0.691 -6.270 1.00 90.94 274 HIS A C 1
ATOM 2171 O O . HIS A 1 274 ? 20.198 -1.333 -7.285 1.00 90.94 274 HIS A O 1
ATOM 2177 N N . HIS A 1 275 ? 19.486 -0.097 -5.560 1.00 94.44 275 HIS A N 1
ATOM 2178 C CA . HIS A 1 275 ? 18.076 -0.046 -5.973 1.00 94.44 275 HIS A CA 1
ATOM 2179 C C . HIS A 1 275 ? 17.696 1.242 -6.719 1.00 94.44 275 HIS A C 1
ATOM 2181 O O . HIS A 1 275 ? 16.600 1.317 -7.275 1.00 94.44 275 HIS A O 1
ATOM 2187 N N . LEU A 1 276 ? 18.553 2.269 -6.720 1.00 95.06 276 LEU A N 1
ATOM 2188 C CA . LEU A 1 276 ? 18.235 3.551 -7.357 1.00 95.06 276 LEU A CA 1
ATOM 2189 C C . LEU A 1 276 ? 18.296 3.475 -8.882 1.00 95.06 276 LEU A C 1
ATOM 2191 O O . LEU A 1 276 ? 17.437 4.039 -9.555 1.00 95.06 276 LEU A O 1
ATOM 2195 N N . SER A 1 277 ? 19.301 2.781 -9.408 1.00 94.12 277 SER A N 1
ATOM 2196 C CA . SER A 1 277 ? 19.583 2.711 -10.842 1.00 94.12 277 SER A CA 1
ATOM 2197 C C . SER A 1 277 ? 20.283 1.395 -11.218 1.00 94.12 277 SER A C 1
ATOM 2199 O O . SER A 1 277 ? 21.437 1.416 -11.653 1.00 94.12 277 SER A O 1
ATOM 2201 N N . PRO A 1 278 ? 19.649 0.229 -10.995 1.00 95.44 278 PRO A N 1
ATOM 2202 C CA . PRO A 1 278 ? 20.250 -1.058 -11.334 1.00 95.44 278 PRO A CA 1
ATOM 2203 C C . PRO A 1 278 ? 20.401 -1.240 -12.855 1.00 95.44 278 PRO A C 1
ATOM 2205 O O . PRO A 1 278 ? 19.479 -0.935 -13.610 1.00 95.44 278 PRO A O 1
ATOM 2208 N N . SER A 1 279 ? 21.539 -1.783 -13.299 1.00 96.94 279 SER A N 1
ATOM 2209 C CA . SER A 1 279 ? 21.794 -2.169 -14.698 1.00 96.94 279 SER A CA 1
ATOM 2210 C C . SER A 1 279 ? 20.850 -3.292 -15.134 1.00 96.94 279 SER A C 1
ATOM 2212 O O . SER A 1 279 ? 20.805 -4.340 -14.492 1.00 96.94 279 SER A O 1
ATOM 2214 N N . LEU A 1 280 ? 20.105 -3.107 -16.228 1.00 97.50 280 LEU A N 1
ATOM 2215 C CA . LEU A 1 280 ? 19.214 -4.145 -16.761 1.00 97.50 280 LEU A CA 1
ATOM 2216 C C . LEU A 1 280 ? 19.983 -5.405 -17.169 1.00 97.50 280 LEU A C 1
ATOM 2218 O O . LEU A 1 280 ? 19.496 -6.505 -16.922 1.00 97.50 280 LEU A O 1
ATOM 2222 N N . ALA A 1 281 ? 21.179 -5.251 -17.744 1.00 97.31 281 ALA A N 1
ATOM 2223 C CA . ALA A 1 281 ? 22.029 -6.375 -18.132 1.00 97.31 281 ALA A CA 1
ATOM 2224 C C . ALA A 1 281 ? 22.438 -7.212 -16.909 1.00 97.31 281 ALA A C 1
ATOM 2226 O O . ALA A 1 281 ? 22.291 -8.435 -16.917 1.00 97.31 281 ALA A O 1
ATOM 2227 N N . ASP A 1 282 ? 22.842 -6.548 -15.822 1.00 96.38 282 ASP A N 1
ATOM 2228 C CA . ASP A 1 282 ? 23.201 -7.214 -14.567 1.00 96.38 282 ASP A CA 1
ATOM 2229 C C . ASP A 1 282 ? 21.982 -7.925 -13.976 1.00 96.38 282 ASP A C 1
ATOM 2231 O O . ASP A 1 282 ? 22.062 -9.077 -13.559 1.00 96.38 282 ASP A O 1
ATOM 2235 N N . LEU A 1 283 ? 20.824 -7.254 -13.957 1.00 96.25 283 LEU A N 1
ATOM 2236 C CA . LEU A 1 283 ? 19.591 -7.836 -13.433 1.00 96.25 283 LEU A CA 1
ATOM 2237 C C . LEU A 1 283 ? 19.118 -9.042 -14.255 1.00 96.25 283 LEU A C 1
ATOM 2239 O O . LEU A 1 283 ? 18.568 -9.982 -13.683 1.00 96.25 283 LEU A O 1
ATOM 2243 N N . ALA A 1 284 ? 19.331 -9.034 -15.571 1.00 97.44 284 ALA A N 1
ATOM 2244 C CA . ALA A 1 284 ? 18.971 -10.123 -16.475 1.00 97.44 284 ALA A CA 1
ATOM 2245 C C . ALA A 1 284 ? 19.821 -11.387 -16.270 1.00 97.44 284 ALA A C 1
ATOM 2247 O O . ALA A 1 284 ? 19.369 -12.483 -16.612 1.00 97.44 284 ALA A O 1
ATOM 2248 N N . GLN A 1 285 ? 21.023 -11.243 -15.703 1.00 97.25 285 GLN A N 1
ATOM 2249 C CA . GLN A 1 285 ? 21.979 -12.334 -15.486 1.00 97.25 285 GLN A CA 1
ATOM 2250 C C . GLN A 1 285 ? 22.301 -12.589 -14.007 1.00 97.25 285 GLN A C 1
ATOM 2252 O O . GLN A 1 285 ? 23.131 -13.444 -13.708 1.00 97.25 285 GLN A O 1
ATOM 2257 N N . ILE A 1 286 ? 21.627 -11.897 -13.082 1.00 95.81 286 ILE A N 1
ATOM 2258 C CA . ILE A 1 286 ? 21.922 -11.980 -11.650 1.00 95.81 286 ILE A CA 1
ATOM 2259 C C . ILE A 1 286 ? 21.854 -13.425 -11.144 1.00 95.81 286 ILE A C 1
ATOM 2261 O O . ILE A 1 286 ? 20.858 -14.135 -11.353 1.00 95.81 286 ILE A O 1
ATOM 2265 N N . SER A 1 287 ? 22.915 -13.859 -10.464 1.00 96.75 287 SER A N 1
ATOM 2266 C CA . SER A 1 287 ? 22.949 -15.167 -9.812 1.00 96.75 287 SER A CA 1
ATOM 2267 C C . SER A 1 287 ? 22.037 -15.196 -8.580 1.00 96.75 287 SER A C 1
ATOM 2269 O O . SER A 1 287 ? 21.659 -14.161 -8.032 1.00 96.75 287 SER A O 1
ATOM 2271 N N . GLU A 1 288 ? 21.665 -16.386 -8.108 1.00 95.75 288 GLU A N 1
ATOM 2272 C CA . GLU A 1 288 ? 20.865 -16.499 -6.877 1.00 95.75 288 GLU A CA 1
ATOM 2273 C C . GLU A 1 288 ? 21.613 -15.975 -5.644 1.00 95.75 288 GLU A C 1
ATOM 2275 O O . GLU A 1 288 ? 21.008 -15.325 -4.794 1.00 95.75 288 GLU A O 1
ATOM 2280 N N . ALA A 1 289 ? 22.931 -16.186 -5.582 1.00 96.00 289 ALA A N 1
ATOM 2281 C CA . ALA A 1 289 ? 23.768 -15.688 -4.494 1.00 96.00 289 ALA A CA 1
ATOM 2282 C C . ALA A 1 289 ? 23.798 -14.150 -4.454 1.00 96.00 289 ALA A C 1
ATOM 2284 O O . ALA A 1 289 ? 23.570 -13.554 -3.401 1.00 96.00 289 ALA A O 1
ATOM 2285 N N . GLU A 1 290 ? 24.002 -13.502 -5.605 1.00 94.44 290 GLU A N 1
ATOM 2286 C CA . GLU A 1 290 ? 23.958 -12.038 -5.704 1.00 94.44 290 GLU A CA 1
ATOM 2287 C C . GLU A 1 290 ? 22.557 -11.489 -5.432 1.00 94.44 290 GLU A C 1
ATOM 2289 O O . GLU A 1 290 ? 22.419 -10.433 -4.813 1.00 94.44 290 GLU A O 1
ATOM 2294 N N . TRP A 1 291 ? 21.507 -12.192 -5.868 1.00 94.56 291 TRP A N 1
ATOM 2295 C CA . TRP A 1 291 ? 20.126 -11.829 -5.558 1.00 94.56 291 TRP A CA 1
ATOM 2296 C C . TRP A 1 291 ? 19.879 -11.825 -4.043 1.00 94.56 291 TRP A C 1
ATOM 2298 O O . TRP A 1 291 ? 19.371 -10.849 -3.486 1.00 94.56 291 TRP A O 1
ATOM 2308 N N . ASP A 1 292 ? 20.281 -12.886 -3.347 1.00 93.38 292 ASP A N 1
ATOM 2309 C CA . ASP A 1 292 ? 20.096 -12.996 -1.901 1.00 93.38 292 ASP A CA 1
ATOM 2310 C C . ASP A 1 292 ? 20.914 -11.977 -1.102 1.00 93.38 292 ASP A C 1
ATOM 2312 O O . ASP A 1 292 ? 20.465 -11.506 -0.050 1.00 93.38 292 ASP A O 1
ATOM 2316 N N . GLU A 1 293 ? 22.099 -11.613 -1.590 1.00 92.44 293 GLU A N 1
ATOM 2317 C CA . GLU A 1 293 ? 22.914 -10.557 -0.999 1.00 92.44 293 GLU A CA 1
ATOM 2318 C C . GLU A 1 293 ? 22.285 -9.175 -1.211 1.00 92.44 293 GLU A C 1
ATOM 2320 O O . GLU A 1 293 ? 21.999 -8.476 -0.233 1.00 92.44 293 GLU A O 1
ATOM 2325 N N . ARG A 1 294 ? 22.013 -8.797 -2.468 1.00 89.88 294 ARG A N 1
ATOM 2326 C CA . ARG A 1 294 ? 21.542 -7.452 -2.833 1.00 89.88 294 ARG A CA 1
ATOM 2327 C C . ARG A 1 294 ? 20.158 -7.152 -2.264 1.00 89.88 294 ARG A C 1
ATOM 2329 O O . ARG A 1 294 ? 19.916 -6.048 -1.786 1.00 89.88 294 ARG A O 1
ATOM 2336 N N . PHE A 1 295 ? 19.242 -8.116 -2.263 1.00 91.50 295 PHE A N 1
ATOM 2337 C CA . PHE A 1 295 ? 17.843 -7.866 -1.894 1.00 91.50 295 PHE A CA 1
ATOM 2338 C C . PHE A 1 295 ? 17.518 -8.280 -0.455 1.00 91.50 295 PHE A C 1
ATOM 2340 O O . PHE A 1 295 ? 16.352 -8.313 -0.047 1.00 91.50 295 PHE A O 1
ATOM 2347 N N . ARG A 1 296 ? 18.541 -8.564 0.364 1.00 91.31 296 ARG A N 1
ATOM 2348 C CA . ARG A 1 296 ? 18.376 -8.893 1.782 1.00 91.31 296 ARG A CA 1
ATOM 2349 C C . ARG A 1 296 ? 17.561 -7.818 2.502 1.00 91.31 296 ARG A C 1
ATOM 2351 O O . ARG A 1 296 ? 17.861 -6.634 2.439 1.00 91.31 296 ARG A O 1
ATOM 2358 N N . ALA A 1 297 ? 16.551 -8.261 3.249 1.00 91.81 297 ALA A N 1
ATOM 2359 C CA . ALA A 1 297 ? 15.676 -7.401 4.048 1.00 91.81 297 ALA A CA 1
ATOM 2360 C C . ALA A 1 297 ? 14.896 -6.320 3.265 1.00 91.81 297 ALA A C 1
ATOM 2362 O O . ALA A 1 297 ? 14.358 -5.417 3.902 1.00 91.81 297 ALA A O 1
ATOM 2363 N N . SER A 1 298 ? 14.784 -6.429 1.936 1.00 94.88 298 SER A N 1
ATOM 2364 C CA . SER A 1 298 ? 13.897 -5.607 1.102 1.00 94.88 298 SER A CA 1
ATOM 2365 C C . SER A 1 298 ? 12.555 -6.307 0.850 1.00 94.88 298 SER A C 1
ATOM 2367 O O . SER A 1 298 ? 12.492 -7.537 0.769 1.00 94.88 298 SER A O 1
ATOM 2369 N N . ALA A 1 299 ? 11.490 -5.520 0.654 1.00 95.00 299 ALA A N 1
ATOM 2370 C CA . ALA A 1 299 ? 10.184 -6.021 0.208 1.00 95.00 299 ALA A CA 1
ATOM 2371 C C . ALA A 1 299 ? 10.262 -6.714 -1.170 1.00 95.00 299 ALA A C 1
ATOM 2373 O O . ALA A 1 299 ? 9.422 -7.551 -1.504 1.00 95.00 299 ALA A O 1
ATOM 2374 N N . LEU A 1 300 ? 11.308 -6.424 -1.954 1.00 95.75 300 LEU A N 1
ATOM 2375 C CA . LEU A 1 300 ? 11.555 -7.032 -3.262 1.00 95.75 300 LEU A CA 1
ATOM 2376 C C . LEU A 1 300 ? 11.813 -8.539 -3.204 1.00 95.75 300 LEU A C 1
ATOM 2378 O O . LEU A 1 300 ? 11.656 -9.199 -4.226 1.00 95.75 300 LEU A O 1
ATOM 2382 N N . ARG A 1 301 ? 12.116 -9.125 -2.034 1.00 94.12 301 ARG A N 1
ATOM 2383 C CA . ARG A 1 301 ? 12.259 -10.592 -1.905 1.00 94.12 301 ARG A CA 1
ATOM 2384 C C . ARG A 1 301 ? 10.977 -11.370 -2.206 1.00 94.12 301 ARG A C 1
ATOM 2386 O O . ARG A 1 301 ? 11.034 -12.585 -2.372 1.00 94.12 301 ARG A O 1
ATOM 2393 N N . ARG A 1 302 ? 9.829 -10.694 -2.307 1.00 93.00 302 ARG A N 1
ATOM 2394 C CA . ARG A 1 302 ? 8.589 -11.282 -2.830 1.00 93.00 302 ARG A CA 1
ATOM 2395 C C . ARG A 1 302 ? 8.707 -11.697 -4.307 1.00 93.00 302 ARG A C 1
ATOM 2397 O O . ARG A 1 302 ? 7.992 -12.600 -4.760 1.00 93.00 302 ARG A O 1
ATOM 2404 N N . ILE A 1 303 ? 9.619 -11.068 -5.046 1.00 94.88 303 ILE A N 1
ATOM 2405 C CA . ILE A 1 303 ? 9.949 -11.379 -6.435 1.00 94.88 303 ILE A CA 1
ATOM 2406 C C . ILE A 1 303 ? 11.025 -12.463 -6.429 1.00 94.88 303 ILE A C 1
ATOM 2408 O O . ILE A 1 303 ? 12.068 -12.323 -5.796 1.00 94.88 303 ILE A O 1
ATOM 2412 N N . LYS A 1 304 ? 10.760 -13.579 -7.113 1.00 94.94 304 LYS A N 1
ATOM 2413 C CA . LYS A 1 304 ? 11.732 -14.677 -7.209 1.00 94.94 304 LYS A CA 1
ATOM 2414 C C . LYS A 1 304 ? 12.870 -14.283 -8.165 1.00 94.94 304 LYS A C 1
ATOM 2416 O O . LYS A 1 304 ? 12.586 -13.582 -9.137 1.00 94.94 304 LYS A O 1
ATOM 2421 N N . PRO A 1 305 ? 14.105 -14.797 -7.988 1.00 95.69 305 PRO A N 1
ATOM 2422 C CA . PRO A 1 305 ? 15.224 -14.501 -8.890 1.00 95.69 305 PRO A CA 1
ATOM 2423 C C . PRO A 1 305 ? 14.879 -14.693 -10.377 1.00 95.69 305 PRO A C 1
ATOM 2425 O O . PRO A 1 305 ? 15.208 -13.856 -11.211 1.00 95.69 305 PRO A O 1
ATOM 2428 N N . ALA A 1 306 ? 14.148 -15.764 -10.709 1.00 97.06 306 ALA A N 1
ATOM 2429 C CA . ALA A 1 306 ? 13.705 -16.036 -12.077 1.00 97.06 306 ALA A CA 1
ATOM 2430 C C . ALA A 1 306 ? 12.752 -14.959 -12.628 1.00 97.06 306 ALA A C 1
ATOM 2432 O O . ALA A 1 306 ? 12.917 -14.527 -13.763 1.00 97.06 306 ALA A O 1
ATOM 2433 N N . MET A 1 307 ? 11.806 -14.471 -11.817 1.00 97.25 307 MET A N 1
ATOM 2434 C CA . MET A 1 307 ? 10.914 -13.372 -12.212 1.00 97.25 307 MET A CA 1
ATOM 2435 C C . MET A 1 307 ? 11.687 -12.072 -12.407 1.00 97.25 307 MET A C 1
ATOM 2437 O O . MET A 1 307 ? 11.386 -11.306 -13.317 1.00 97.25 307 MET A O 1
ATOM 2441 N N . TRP A 1 308 ? 12.687 -11.829 -11.560 1.00 95.69 308 TRP A N 1
ATOM 2442 C CA . TRP A 1 308 ? 13.529 -10.649 -11.674 1.00 95.69 308 TRP A CA 1
ATOM 2443 C C . TRP A 1 308 ? 14.294 -10.633 -13.000 1.00 95.69 308 TRP A C 1
ATOM 2445 O O . TRP A 1 308 ? 14.206 -9.660 -13.752 1.00 95.69 308 TRP A O 1
ATOM 2455 N N . ARG A 1 309 ? 14.958 -11.752 -13.331 1.00 97.94 309 ARG A N 1
ATOM 2456 C CA . ARG A 1 309 ? 15.629 -11.945 -14.625 1.00 97.94 309 ARG A CA 1
ATOM 2457 C C . ARG A 1 309 ? 14.650 -11.817 -15.788 1.00 97.94 309 ARG A C 1
ATOM 2459 O O . ARG A 1 309 ? 14.926 -11.051 -16.703 1.00 97.94 309 ARG A O 1
ATOM 2466 N N . ARG A 1 310 ? 13.488 -12.478 -15.717 1.00 98.19 310 ARG A N 1
ATOM 2467 C CA . ARG A 1 310 ? 12.416 -12.386 -16.724 1.00 98.19 310 ARG A CA 1
ATOM 2468 C C . ARG A 1 310 ? 12.024 -10.934 -17.001 1.00 98.19 310 ARG A C 1
ATOM 2470 O O . ARG A 1 310 ? 11.956 -10.538 -18.159 1.00 98.19 310 ARG A O 1
ATOM 2477 N N . ASN A 1 311 ? 11.778 -10.136 -15.959 1.00 98.12 311 ASN A N 1
ATOM 2478 C CA . ASN A 1 311 ? 11.374 -8.738 -16.125 1.00 98.12 311 ASN A CA 1
ATOM 2479 C C . ASN A 1 311 ? 12.469 -7.925 -16.833 1.00 98.12 311 ASN A C 1
ATOM 2481 O O . ASN A 1 311 ? 12.173 -7.185 -17.767 1.00 98.12 311 ASN A O 1
ATOM 2485 N N . ALA A 1 312 ? 13.729 -8.080 -16.413 1.00 97.81 312 ALA A N 1
ATOM 2486 C CA . ALA A 1 312 ? 14.857 -7.373 -17.017 1.00 97.81 312 ALA A CA 1
ATOM 2487 C C . ALA A 1 312 ? 15.109 -7.803 -18.474 1.00 97.81 312 ALA A C 1
ATOM 2489 O O . ALA A 1 312 ? 15.290 -6.951 -19.340 1.00 97.81 312 ALA A O 1
ATOM 2490 N N . GLN A 1 313 ? 15.052 -9.106 -18.762 1.00 97.81 313 GLN A N 1
ATOM 2491 C CA . GLN A 1 313 ? 15.213 -9.663 -20.110 1.00 97.81 313 GLN A CA 1
ATOM 2492 C C . GLN A 1 313 ? 14.113 -9.187 -21.061 1.00 97.81 313 GLN A C 1
ATOM 2494 O O . GLN A 1 313 ? 14.423 -8.766 -22.172 1.00 97.81 313 GLN A O 1
ATOM 2499 N N . ALA A 1 314 ? 12.854 -9.173 -20.613 1.00 97.44 314 ALA A N 1
ATOM 2500 C CA . ALA A 1 314 ? 11.740 -8.672 -21.416 1.00 97.44 314 ALA A CA 1
ATOM 2501 C C . ALA A 1 314 ? 11.922 -7.193 -21.801 1.00 97.44 314 ALA A C 1
ATOM 2503 O O . ALA A 1 314 ? 11.603 -6.800 -22.920 1.00 97.44 314 ALA A O 1
ATOM 2504 N N . ILE A 1 315 ? 12.467 -6.370 -20.897 1.00 96.81 315 ILE A N 1
ATOM 2505 C CA . ILE A 1 315 ? 12.770 -4.962 -21.190 1.00 96.81 315 ILE A CA 1
ATOM 2506 C C . ILE A 1 315 ? 13.909 -4.847 -22.207 1.00 96.81 315 ILE A C 1
ATOM 2508 O O . ILE A 1 315 ? 13.787 -4.068 -23.149 1.00 96.81 315 ILE A O 1
ATOM 2512 N N . LEU A 1 316 ? 14.993 -5.612 -22.032 1.00 96.12 316 LEU A N 1
ATOM 2513 C CA . LEU A 1 316 ? 16.140 -5.595 -22.947 1.00 96.12 316 LEU A CA 1
ATOM 2514 C C . LEU A 1 316 ? 15.730 -5.999 -24.368 1.00 96.12 316 LEU A C 1
ATOM 2516 O O . LEU A 1 316 ? 16.015 -5.267 -25.308 1.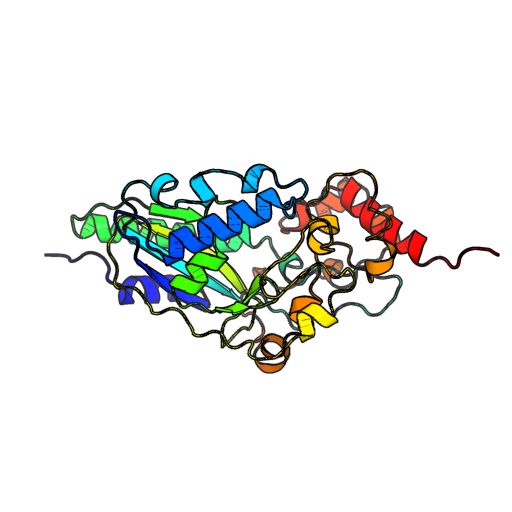00 96.12 316 LEU A O 1
ATOM 2520 N N . GLN A 1 317 ? 14.985 -7.096 -24.507 1.00 93.06 317 GLN A N 1
ATOM 2521 C CA . GLN A 1 317 ? 14.504 -7.597 -25.800 1.00 93.06 317 GLN A CA 1
ATOM 2522 C C . GLN A 1 317 ? 13.544 -6.620 -26.490 1.00 93.06 317 GLN A C 1
ATOM 2524 O O . GLN A 1 317 ? 13.556 -6.500 -27.708 1.00 93.06 317 GLN A O 1
ATOM 2529 N N . ASN A 1 318 ? 12.733 -5.886 -25.722 1.00 86.00 318 ASN A N 1
ATOM 2530 C CA . ASN A 1 318 ? 11.842 -4.857 -26.261 1.00 86.00 318 ASN A CA 1
ATOM 2531 C C . ASN A 1 318 ? 12.580 -3.563 -26.665 1.00 86.00 318 ASN A C 1
ATOM 2533 O O . ASN A 1 318 ? 12.038 -2.754 -27.415 1.00 86.00 318 ASN A O 1
ATOM 2537 N N . GLY A 1 319 ? 13.780 -3.328 -26.125 1.00 71.06 319 GLY A N 1
ATOM 2538 C CA . GLY A 1 319 ? 14.622 -2.170 -26.437 1.00 71.06 319 GLY A CA 1
ATOM 2539 C C . GLY A 1 319 ? 15.576 -2.385 -27.615 1.00 71.06 319 GLY A C 1
ATOM 2540 O O . GLY A 1 319 ? 16.119 -1.408 -28.131 1.00 71.06 319 GLY A O 1
ATOM 2541 N N . GLU A 1 320 ? 15.783 -3.630 -28.048 1.00 58.81 320 GLU A N 1
ATOM 2542 C CA . GLU A 1 320 ? 16.545 -3.932 -29.257 1.00 58.81 320 GLU A CA 1
ATOM 2543 C C . GLU A 1 320 ? 15.737 -3.495 -30.491 1.00 58.81 320 GLU A C 1
ATOM 2545 O O . GLU A 1 320 ? 14.582 -3.902 -30.643 1.00 58.81 320 GLU A O 1
ATOM 2550 N N . PRO A 1 321 ? 16.292 -2.657 -31.391 1.00 45.06 321 PRO A N 1
ATOM 2551 C CA . PRO A 1 321 ? 15.647 -2.419 -32.671 1.00 45.06 321 PRO A CA 1
ATOM 2552 C C . PRO A 1 321 ? 15.523 -3.764 -33.385 1.00 45.06 321 PRO A C 1
ATOM 2554 O O . PRO A 1 321 ? 16.518 -4.474 -33.544 1.00 45.06 321 PRO A O 1
ATOM 2557 N N . SER A 1 322 ? 14.305 -4.116 -33.801 1.00 40.69 322 SER A N 1
ATOM 2558 C CA . SER A 1 322 ? 14.073 -5.278 -34.651 1.00 40.69 322 SER A CA 1
ATOM 2559 C C . SER A 1 322 ? 15.037 -5.206 -35.834 1.00 40.69 322 SER A C 1
ATOM 2561 O O . SER A 1 322 ? 15.034 -4.231 -36.588 1.00 40.69 322 SER A O 1
ATOM 2563 N N . SER A 1 323 ? 15.924 -6.199 -35.949 1.00 33.69 323 SER A N 1
ATOM 2564 C CA . SER A 1 323 ? 16.810 -6.292 -37.109 1.00 33.69 323 SER A CA 1
ATOM 2565 C C . SER A 1 323 ? 15.947 -6.388 -38.377 1.00 33.69 323 SER A C 1
ATOM 2567 O O . SER A 1 323 ? 14.923 -7.075 -38.328 1.00 33.69 323 SER A O 1
ATOM 2569 N N . PRO A 1 324 ? 16.305 -5.658 -39.451 1.00 41.47 324 PRO A N 1
ATOM 2570 C CA . PRO A 1 324 ? 15.481 -5.515 -40.651 1.00 41.47 324 PRO A CA 1
ATOM 2571 C C . PRO A 1 324 ? 15.203 -6.829 -41.382 1.00 41.47 324 PRO A C 1
ATOM 2573 O O . PRO A 1 324 ? 16.063 -7.740 -41.327 1.00 41.47 324 PRO A O 1
#

Mean predicted aligned error: 3.46 Å

Foldseek 3Di:
DQDADAPVNLQVLLVVLVFPDKFKFFDDPDDDPLLQVVLVVLVVLVVVCLCPPVVVSPDVCLSPVCVVPPLWTMKMKTKAFLDDPFDADPDLQWFAADLCFQFFAVQVSVCVSLVVSQVVSQVRCVVSVHGKDKDKDFPVDSYPQQSRCQSRAQAHQWQLRAGQHQAAGRRIGMMMMTMSDHYDGDHGDDDDCPPPDQLCVQLQLSQSVTGNHGRLLRALQNLLQPDPDLADDPSHLLPNSRHNHGDCRSVVRDPSNVPRRDHGPPPRSPGDPCNRIPGLVCQLVPDPVNVCVVSPRTPSVSQDSSSSNNSSVSSVVSPDDDDD